Protein AF-A0A3C0UJG6-F1 (afdb_monomer_lite)

Structure (mmCIF, N/CA/C/O backbone):
data_AF-A0A3C0UJG6-F1
#
_entry.id   AF-A0A3C0UJG6-F1
#
loop_
_atom_site.group_PDB
_atom_site.id
_atom_site.type_symbol
_atom_site.label_atom_id
_atom_site.label_alt_id
_atom_site.label_comp_id
_atom_site.label_asym_id
_atom_site.label_entity_id
_atom_site.label_seq_id
_atom_site.pdbx_PDB_ins_code
_atom_site.Cartn_x
_atom_site.Cartn_y
_atom_site.Cartn_z
_atom_site.occupancy
_atom_site.B_iso_or_equiv
_atom_site.auth_seq_id
_atom_site.auth_comp_id
_atom_site.auth_asym_id
_atom_site.auth_atom_id
_atom_site.pdbx_PDB_model_num
ATOM 1 N N . MET A 1 1 ? -39.409 35.087 18.757 1.00 49.28 1 MET A N 1
ATOM 2 C CA . MET A 1 1 ? -39.343 33.709 18.222 1.00 49.28 1 MET A CA 1
ATOM 3 C C . MET A 1 1 ? -40.726 33.175 17.870 1.00 49.28 1 MET A C 1
ATOM 5 O O . MET A 1 1 ? -40.872 32.680 16.765 1.00 49.28 1 MET A O 1
ATOM 9 N N . GLU A 1 2 ? -41.748 33.385 18.704 1.00 55.75 2 GLU A N 1
ATOM 10 C CA . GLU A 1 2 ? -43.103 32.815 18.530 1.00 55.75 2 GLU A CA 1
ATOM 11 C C . GLU A 1 2 ? -43.834 33.178 17.216 1.00 55.75 2 GLU A C 1
ATOM 13 O O . GLU A 1 2 ? -44.516 32.344 16.625 1.00 55.75 2 GLU A O 1
ATOM 18 N N . ALA A 1 3 ? -43.667 34.401 16.694 1.00 57.97 3 ALA A N 1
ATOM 19 C CA . ALA A 1 3 ? -44.390 34.849 15.493 1.00 57.97 3 ALA A CA 1
ATOM 20 C C . ALA A 1 3 ? -43.984 34.117 14.194 1.00 57.97 3 ALA A C 1
ATOM 22 O O . ALA A 1 3 ? -44.784 34.002 13.264 1.00 57.97 3 ALA A O 1
ATOM 23 N N . ASN A 1 4 ? -42.744 33.625 14.116 1.00 66.38 4 ASN A N 1
ATOM 24 C CA . ASN A 1 4 ? -42.253 32.899 12.939 1.00 66.38 4 ASN A CA 1
ATOM 25 C C . ASN A 1 4 ? -42.693 31.430 12.955 1.00 66.38 4 ASN A C 1
ATOM 27 O O . ASN A 1 4 ? -42.931 30.846 11.901 1.00 66.38 4 ASN A O 1
ATOM 31 N N . GLU A 1 5 ? -42.854 30.864 14.148 1.00 66.50 5 GLU A N 1
ATOM 32 C CA . GLU A 1 5 ? -43.303 29.491 14.369 1.00 66.50 5 GLU A CA 1
ATOM 33 C C . GLU A 1 5 ? -44.778 29.321 13.986 1.00 66.50 5 GLU A C 1
ATOM 35 O O . GLU A 1 5 ? -45.133 28.393 13.261 1.00 66.50 5 GLU A O 1
ATOM 40 N N . SER A 1 6 ? -45.620 30.293 14.357 1.00 70.94 6 SER A N 1
ATOM 41 C CA . SER A 1 6 ? -47.032 30.344 13.953 1.00 70.94 6 SER A CA 1
ATOM 42 C C . SER A 1 6 ? -47.201 30.423 12.429 1.00 70.94 6 SER A C 1
ATOM 44 O O . SER A 1 6 ? -47.967 29.648 11.856 1.00 70.94 6 SER A O 1
ATOM 46 N N . LYS A 1 7 ? -46.434 31.281 11.740 1.00 77.56 7 LYS A N 1
ATOM 47 C CA . LYS A 1 7 ? -46.475 31.365 10.267 1.00 77.56 7 LYS A CA 1
ATOM 48 C C . LYS A 1 7 ? -46.044 30.067 9.589 1.00 77.56 7 LYS A C 1
ATOM 50 O O . LYS A 1 7 ? -46.623 29.687 8.573 1.00 77.56 7 LYS A O 1
ATOM 55 N N . LEU A 1 8 ? -45.025 29.399 10.126 1.00 72.62 8 LEU A N 1
ATOM 56 C CA . LEU A 1 8 ? -44.553 28.121 9.601 1.00 72.62 8 LEU A CA 1
ATOM 57 C C . LEU A 1 8 ? -45.637 27.041 9.739 1.00 72.62 8 LEU A C 1
ATOM 59 O O . LEU A 1 8 ? -45.911 26.321 8.779 1.00 72.62 8 LEU A O 1
ATOM 63 N N . GLN A 1 9 ? -46.300 26.975 10.896 1.00 72.94 9 GLN A N 1
ATOM 64 C CA . GLN A 1 9 ? -47.406 26.047 11.135 1.00 72.94 9 GLN A CA 1
ATOM 65 C C . GLN A 1 9 ? -48.576 26.276 10.170 1.00 72.94 9 GLN A C 1
ATOM 67 O O . GLN A 1 9 ? -49.102 25.308 9.616 1.00 72.94 9 GLN A O 1
ATOM 72 N N . ASP A 1 10 ? -48.942 27.532 9.906 1.00 78.88 10 ASP A N 1
ATOM 73 C CA . ASP A 1 10 ? -50.033 27.869 8.984 1.00 78.88 10 ASP A CA 1
ATOM 74 C C . ASP A 1 10 ? -49.723 27.465 7.534 1.00 78.88 10 ASP A C 1
ATOM 76 O O . ASP A 1 10 ? -50.568 26.871 6.857 1.00 78.88 10 ASP A O 1
ATOM 80 N N . ILE A 1 11 ? -48.493 27.714 7.067 1.00 79.56 11 ILE A N 1
ATOM 81 C CA . ILE A 1 11 ? -48.040 27.321 5.721 1.00 79.56 11 ILE A CA 1
ATOM 82 C C . ILE A 1 11 ? -48.059 25.795 5.562 1.00 79.56 11 ILE A C 1
ATOM 84 O O . ILE A 1 11 ? -48.500 25.275 4.533 1.00 79.56 11 ILE A O 1
ATOM 88 N N . LEU A 1 12 ? -47.597 25.061 6.576 1.00 74.88 12 LEU A N 1
ATOM 89 C CA . LEU A 1 12 ? -47.561 23.597 6.552 1.00 74.88 12 LEU A CA 1
ATOM 90 C C . LEU A 1 12 ? -48.973 23.000 6.576 1.00 74.88 12 LEU A C 1
ATOM 92 O O . LEU A 1 12 ? -49.268 22.075 5.814 1.00 74.88 12 LEU A O 1
ATOM 96 N N . LYS A 1 13 ? -49.880 23.601 7.351 1.00 80.50 13 LYS A N 1
ATOM 97 C CA . LYS A 1 13 ? -51.288 23.200 7.423 1.00 80.50 13 LYS A CA 1
ATOM 98 C C . LYS A 1 13 ? -52.028 23.435 6.103 1.00 80.50 13 LYS A C 1
ATOM 100 O O . LYS A 1 13 ? -52.772 22.556 5.673 1.00 80.50 13 LYS A O 1
ATOM 105 N N . GLN A 1 14 ? -51.776 24.553 5.413 1.00 82.50 14 GLN A N 1
ATOM 106 C CA . GLN A 1 14 ? -52.319 24.808 4.067 1.00 82.50 14 GLN A CA 1
ATOM 107 C C . GLN A 1 14 ? -51.858 23.777 3.029 1.00 82.50 14 GLN A C 1
ATOM 109 O O . GLN A 1 14 ? -52.590 23.482 2.087 1.00 82.50 14 GLN A O 1
ATOM 114 N N . ARG A 1 15 ? -50.669 23.192 3.209 1.00 77.56 15 ARG A N 1
ATOM 115 C CA . ARG A 1 15 ? -50.141 22.119 2.351 1.00 77.56 15 ARG A CA 1
ATOM 116 C C . ARG A 1 15 ? -50.616 20.718 2.757 1.00 77.56 15 ARG A C 1
ATOM 118 O O . ARG A 1 15 ? -50.134 19.737 2.201 1.00 77.56 15 ARG A O 1
ATOM 125 N N . GLY A 1 16 ? -51.542 20.613 3.714 1.00 71.81 16 GLY A N 1
ATOM 126 C CA . GLY A 1 16 ? -52.059 19.336 4.215 1.00 71.81 16 GLY A CA 1
ATOM 127 C C . GLY A 1 16 ? -51.072 18.567 5.099 1.00 71.81 16 GLY A C 1
ATOM 128 O O . GLY A 1 16 ? -51.278 17.382 5.355 1.00 71.81 16 GLY A O 1
ATOM 129 N N . ILE A 1 17 ? -50.002 19.215 5.571 1.00 69.50 17 ILE A N 1
ATOM 130 C CA . ILE A 1 17 ? -48.962 18.595 6.395 1.00 69.50 17 ILE A CA 1
ATOM 131 C C . ILE A 1 17 ? -49.275 18.890 7.864 1.00 69.50 17 ILE A C 1
ATOM 133 O O . ILE A 1 17 ? -49.135 20.017 8.340 1.00 69.50 17 ILE A O 1
ATOM 137 N N . ALA A 1 18 ? -49.722 17.870 8.598 1.00 66.00 18 ALA A N 1
ATOM 138 C CA . ALA A 1 18 ? -49.996 17.986 10.025 1.00 66.00 18 ALA A CA 1
ATOM 139 C C . ALA A 1 18 ? -48.682 18.005 10.830 1.00 66.00 18 ALA A C 1
ATOM 141 O O . ALA A 1 18 ? -47.976 17.001 10.901 1.00 66.00 18 ALA A O 1
ATOM 142 N N . MET A 1 19 ? -48.394 19.131 11.493 1.00 60.25 19 MET A N 1
ATOM 143 C CA . MET A 1 19 ? -47.226 19.311 12.376 1.00 60.25 19 MET A CA 1
ATOM 144 C C . MET A 1 19 ? -47.191 18.350 13.578 1.00 60.25 19 MET A C 1
ATOM 146 O O . MET A 1 19 ? -46.137 18.157 14.171 1.00 60.25 19 MET A O 1
ATOM 150 N N . GLY A 1 20 ? -48.310 17.690 13.910 1.00 55.91 20 GLY A N 1
ATOM 151 C CA . GLY A 1 20 ? -48.441 16.768 15.052 1.00 55.91 20 GLY A CA 1
ATOM 152 C C . GLY A 1 20 ? -47.596 15.487 14.984 1.00 55.91 20 GLY A C 1
ATOM 153 O O . GLY A 1 20 ? -47.762 14.605 15.820 1.00 55.91 20 GLY A O 1
ATOM 154 N N . LYS A 1 21 ? -46.712 15.361 13.988 1.00 48.88 21 LYS A N 1
ATOM 155 C CA . LYS A 1 21 ? -45.700 14.301 13.894 1.00 48.88 21 LYS A CA 1
ATOM 156 C C . LYS A 1 21 ? -44.274 14.820 13.698 1.00 48.88 21 LYS A C 1
ATOM 158 O O . LYS A 1 21 ? -43.385 14.006 13.479 1.00 48.88 21 LYS A O 1
ATOM 163 N N . VAL A 1 22 ? -44.033 16.130 13.766 1.00 51.03 22 VAL A N 1
ATOM 164 C CA . VAL A 1 22 ? -42.672 16.666 13.597 1.00 51.03 22 VAL A CA 1
ATOM 165 C C . VAL A 1 22 ? -41.819 16.378 14.838 1.00 51.03 22 VAL A C 1
ATOM 167 O O . VAL A 1 22 ? -40.694 15.927 14.676 1.00 51.03 22 VAL A O 1
ATOM 170 N N . ASP A 1 23 ? -42.402 16.425 16.043 1.00 50.06 23 ASP A N 1
ATOM 171 C CA . ASP A 1 23 ? -41.742 15.962 17.283 1.00 50.06 23 ASP A CA 1
ATOM 172 C C . ASP A 1 23 ? -41.545 14.433 17.344 1.00 50.06 23 ASP A C 1
ATOM 174 O O . ASP A 1 23 ? -40.754 13.936 18.138 1.00 50.06 23 ASP A O 1
ATOM 178 N N . MET A 1 24 ? -42.252 13.662 16.502 1.00 46.84 24 MET A N 1
ATOM 179 C CA . MET A 1 24 ? -42.129 12.195 16.420 1.00 46.84 24 MET A CA 1
ATOM 180 C C . MET A 1 24 ? -41.239 11.704 15.273 1.00 46.84 24 MET A C 1
ATOM 182 O O . MET A 1 24 ? -40.990 10.506 15.172 1.00 46.84 24 MET A O 1
ATOM 186 N N . LEU A 1 25 ? -40.680 12.614 14.471 1.00 51.25 25 LEU A N 1
ATOM 187 C CA . LEU A 1 25 ? -39.413 12.364 13.774 1.00 51.25 25 LEU A CA 1
ATOM 188 C C . LEU A 1 25 ? -38.228 12.590 14.726 1.00 51.25 25 LEU A C 1
ATOM 190 O O . LEU A 1 25 ? -37.143 12.942 14.270 1.00 51.25 25 LEU A O 1
ATOM 194 N N . ALA A 1 26 ? -38.480 12.411 16.033 1.00 56.44 26 ALA A N 1
ATOM 195 C CA . ALA A 1 26 ? -37.521 12.383 17.114 1.00 56.44 26 ALA A CA 1
ATOM 196 C C . ALA A 1 26 ? -36.208 11.804 16.603 1.00 56.44 26 ALA A C 1
ATOM 198 O O . ALA A 1 26 ? -36.170 10.672 16.111 1.00 56.44 26 ALA A O 1
ATOM 199 N N . GLU A 1 27 ? -35.170 12.630 16.689 1.00 65.81 27 GLU A N 1
ATOM 200 C CA . GLU A 1 27 ? -33.783 12.222 16.581 1.00 65.81 27 GLU A CA 1
ATOM 201 C C . GLU A 1 27 ? -33.628 10.946 17.409 1.00 65.81 27 GLU A C 1
ATOM 203 O O . GLU A 1 27 ? -33.648 10.970 18.636 1.00 65.81 27 GLU A O 1
ATOM 208 N N . SER A 1 28 ? -33.607 9.793 16.741 1.00 69.25 28 SER A N 1
ATOM 209 C CA . SER A 1 28 ? -33.372 8.536 17.429 1.00 69.25 28 SER A CA 1
ATOM 210 C C . SER A 1 28 ? -31.950 8.595 17.960 1.00 69.25 28 SER A C 1
ATOM 212 O O . SER A 1 28 ? -31.035 8.834 17.165 1.00 69.25 28 SER A O 1
ATOM 214 N N . ASP A 1 29 ? -31.764 8.359 19.259 1.00 83.75 29 ASP A N 1
ATOM 215 C CA . ASP A 1 29 ? -30.432 8.306 19.856 1.00 83.75 29 ASP A CA 1
ATOM 216 C C . ASP A 1 29 ? -29.539 7.373 19.033 1.00 83.75 29 ASP A C 1
ATOM 218 O O . ASP A 1 29 ? -29.873 6.204 18.808 1.00 83.75 29 ASP A O 1
ATOM 222 N N . ILE A 1 30 ? -28.410 7.897 18.549 1.00 88.69 30 ILE A N 1
ATOM 223 C CA . ILE A 1 30 ? -27.447 7.107 17.782 1.00 88.69 30 ILE A CA 1
ATOM 224 C C . ILE A 1 30 ? -26.843 6.078 18.744 1.00 88.69 30 ILE A C 1
ATOM 226 O O . ILE A 1 30 ? -26.174 6.472 19.702 1.00 88.69 30 ILE A O 1
ATOM 230 N N . PRO A 1 31 ? -27.042 4.765 18.520 1.00 92.88 31 PRO A N 1
ATOM 231 C CA . PRO A 1 31 ? -26.531 3.766 19.440 1.00 92.88 31 PRO A CA 1
ATOM 232 C C . PRO A 1 31 ? -25.005 3.761 19.468 1.00 92.88 31 PRO A C 1
ATOM 234 O O . PRO A 1 31 ? -24.338 3.935 18.447 1.00 92.88 31 PRO A O 1
ATOM 237 N N . GLU A 1 32 ? -24.454 3.457 20.638 1.00 95.56 32 GLU A N 1
ATOM 238 C CA . GLU A 1 32 ? -23.020 3.257 20.804 1.00 95.56 32 GLU A CA 1
ATOM 239 C C . GLU A 1 32 ? -22.479 2.137 19.903 1.00 95.56 32 GLU A C 1
ATOM 241 O O . GLU A 1 32 ? -23.109 1.093 19.684 1.00 95.56 32 GLU A O 1
ATOM 246 N N . ALA A 1 33 ? -21.248 2.330 19.427 1.00 97.56 33 ALA A N 1
ATOM 2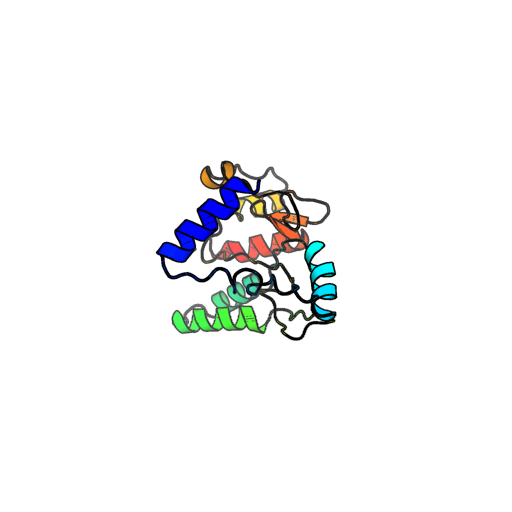47 C CA . ALA A 1 33 ? -20.544 1.310 18.665 1.00 97.56 33 ALA A CA 1
ATOM 248 C C . ALA A 1 33 ? -20.313 0.043 19.511 1.00 97.56 33 ALA A C 1
ATOM 250 O O . ALA A 1 33 ? -20.155 0.095 20.734 1.00 97.56 33 ALA A O 1
ATOM 251 N N . LYS A 1 34 ? -20.246 -1.123 18.857 1.00 98.19 34 LYS A N 1
ATOM 252 C CA . LYS A 1 34 ? -19.894 -2.384 19.532 1.00 98.19 34 LYS A CA 1
ATOM 253 C C . LYS A 1 34 ? -18.479 -2.29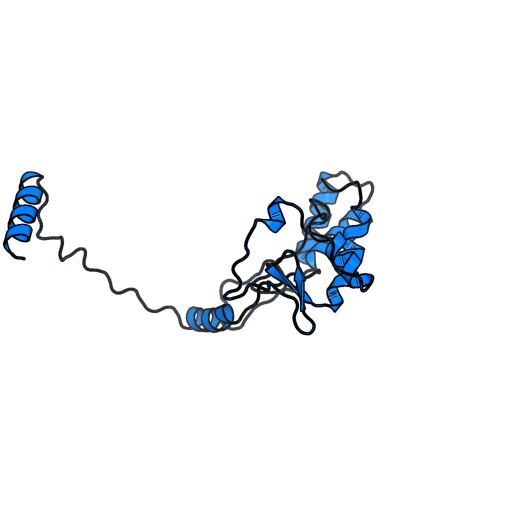9 20.106 1.00 98.19 34 LYS A C 1
ATOM 255 O O . LYS A 1 34 ? -17.616 -1.664 19.506 1.00 98.19 34 LYS A O 1
ATOM 260 N N . GLU A 1 35 ? -18.218 -3.021 21.195 1.00 98.31 35 GLU A N 1
ATOM 261 C CA . GLU A 1 35 ? -16.891 -3.046 21.832 1.00 98.31 35 GLU A CA 1
ATOM 262 C C . GLU A 1 35 ? -15.778 -3.392 20.833 1.00 98.31 35 GLU A C 1
ATOM 264 O O . GLU A 1 35 ? -14.776 -2.690 20.751 1.00 98.31 35 GLU A O 1
ATOM 269 N N . SER A 1 36 ? -15.994 -4.400 19.980 1.00 98.12 36 SER A N 1
ATOM 270 C CA . SER A 1 36 ? -15.040 -4.755 18.922 1.00 98.12 36 SER A CA 1
ATOM 271 C C . SER A 1 36 ? -14.746 -3.591 17.972 1.00 98.12 36 SER A C 1
ATOM 273 O O . SER A 1 36 ? -13.599 -3.368 17.603 1.00 98.12 36 SER A O 1
ATOM 275 N N . SER A 1 37 ? -15.770 -2.818 17.600 1.00 98.44 37 SER A N 1
ATOM 276 C CA . SER A 1 37 ? -15.615 -1.656 16.722 1.00 98.44 37 SER A CA 1
ATOM 277 C C . SER A 1 37 ? -14.838 -0.537 17.410 1.00 98.44 37 SER A C 1
ATOM 279 O O . SER A 1 37 ? -13.971 0.059 16.782 1.00 98.44 37 SER A O 1
ATOM 281 N N . LYS A 1 38 ? -15.085 -0.286 18.701 1.00 98.44 38 LYS A N 1
ATOM 282 C CA . LYS A 1 38 ? -14.334 0.713 19.477 1.00 98.44 38 LYS A CA 1
ATOM 283 C C . LYS A 1 38 ? -12.843 0.370 19.529 1.00 98.44 38 LYS A C 1
ATOM 285 O O . LYS A 1 38 ? -12.025 1.206 19.160 1.00 98.44 38 LYS A O 1
ATOM 290 N N . ARG A 1 39 ? -12.498 -0.884 19.849 1.00 98.31 39 ARG A N 1
ATOM 291 C CA . ARG A 1 39 ? -11.100 -1.365 19.897 1.00 98.31 39 ARG A CA 1
ATOM 292 C C . ARG A 1 39 ? -10.375 -1.271 18.556 1.00 98.31 39 ARG A C 1
ATOM 294 O O . ARG A 1 39 ? -9.216 -0.856 18.494 1.00 98.31 39 ARG A O 1
ATOM 301 N N . LEU A 1 40 ? -11.055 -1.631 17.469 1.00 98.50 40 LEU A N 1
ATOM 302 C CA . LEU A 1 40 ? -10.486 -1.513 16.126 1.00 98.50 40 LEU A CA 1
ATOM 303 C C . LEU A 1 40 ? -10.301 -0.044 15.726 1.00 98.50 40 LEU A C 1
ATOM 305 O O . LEU A 1 40 ? -9.279 0.292 15.133 1.00 98.50 40 LEU A O 1
ATOM 309 N N . MET A 1 41 ? -11.227 0.845 16.101 1.00 98.31 41 MET A N 1
ATOM 310 C CA . MET A 1 41 ? -11.114 2.277 15.810 1.00 98.31 41 MET A CA 1
ATOM 311 C C . MET A 1 41 ? -10.013 2.969 16.622 1.00 98.31 41 MET A C 1
ATOM 313 O O . MET A 1 41 ? -9.290 3.794 16.066 1.00 98.31 41 MET A O 1
ATOM 317 N N . GLU A 1 42 ? -9.826 2.598 17.893 1.00 97.75 42 GLU A N 1
ATOM 318 C CA . GLU A 1 42 ? -8.680 3.036 18.707 1.00 97.75 42 GLU A CA 1
ATOM 319 C C . GLU A 1 42 ? -7.362 2.735 17.989 1.00 97.75 42 GLU A C 1
ATOM 321 O O . GLU A 1 42 ? -6.509 3.610 17.849 1.00 97.75 42 GLU A O 1
ATOM 326 N N . THR A 1 43 ? -7.235 1.519 17.450 1.00 96.62 43 THR A N 1
ATOM 327 C CA . THR A 1 43 ? -6.071 1.145 16.646 1.00 96.62 43 THR A CA 1
ATOM 328 C C . THR A 1 43 ? -6.025 1.964 15.358 1.00 96.62 43 THR A C 1
ATOM 330 O O . THR A 1 43 ? -5.011 2.605 15.094 1.00 96.62 43 THR A O 1
ATOM 333 N N . TYR A 1 44 ? -7.117 2.014 14.587 1.00 98.31 44 TYR A N 1
ATOM 334 C CA . TYR A 1 44 ? -7.209 2.680 13.282 1.00 98.31 44 TYR A CA 1
ATOM 335 C C . TYR A 1 44 ? -6.678 4.116 13.282 1.00 98.31 44 TYR A C 1
ATOM 337 O O . TYR A 1 44 ? -5.935 4.492 12.371 1.00 98.31 44 TYR A O 1
ATOM 345 N N . TYR A 1 45 ? -7.010 4.911 14.301 1.00 98.19 45 TYR A N 1
ATOM 346 C CA . TYR A 1 45 ? -6.576 6.309 14.376 1.00 98.19 45 TYR A CA 1
ATOM 347 C C . TYR A 1 45 ? -5.066 6.480 14.585 1.00 98.19 45 TYR A C 1
ATOM 349 O O . TYR A 1 45 ? -4.527 7.540 14.268 1.00 98.19 45 TYR A O 1
ATOM 357 N N . THR A 1 46 ? -4.368 5.441 15.046 1.00 98.00 46 THR A N 1
ATOM 358 C CA . THR A 1 46 ? -2.902 5.439 15.187 1.00 98.00 46 THR A CA 1
ATOM 359 C C . THR A 1 46 ? -2.176 4.972 13.921 1.00 98.00 46 THR A C 1
ATOM 361 O O . THR A 1 46 ? -0.970 5.186 13.779 1.00 98.00 46 THR A O 1
ATOM 364 N N . LEU A 1 47 ? -2.892 4.349 12.979 1.00 98.19 47 LEU A N 1
ATOM 365 C CA . LEU A 1 47 ? -2.287 3.682 11.829 1.00 98.19 47 LEU A CA 1
ATOM 366 C C . LEU A 1 47 ? -1.830 4.666 10.756 1.00 98.19 47 LEU A C 1
ATOM 368 O O . LEU A 1 47 ? -2.520 5.628 10.403 1.00 98.19 47 LEU A O 1
ATOM 372 N N . LYS A 1 48 ? -0.681 4.343 10.164 1.00 98.56 48 LYS A N 1
ATOM 373 C CA . LYS A 1 48 ? -0.146 5.024 8.988 1.00 98.56 48 LYS A CA 1
ATOM 374 C C . LYS A 1 48 ? -0.604 4.340 7.707 1.00 98.56 48 LYS A C 1
ATOM 376 O O . LYS A 1 48 ? -0.840 3.137 7.682 1.00 98.56 48 LYS A O 1
ATOM 381 N N . VAL A 1 49 ? -0.758 5.133 6.652 1.00 98.50 49 VAL A N 1
ATOM 382 C CA . VAL A 1 49 ? -0.943 4.641 5.288 1.00 98.50 49 VAL A CA 1
ATOM 383 C C . VAL A 1 49 ? 0.387 4.038 4.848 1.00 98.50 49 VAL A C 1
ATOM 385 O O . VAL A 1 49 ? 1.403 4.733 4.845 1.00 98.50 49 VAL A O 1
ATOM 388 N N . THR A 1 50 ? 0.385 2.754 4.504 1.00 98.62 50 THR A N 1
ATOM 389 C CA . THR A 1 50 ? 1.614 1.978 4.298 1.00 98.62 50 THR A CA 1
ATOM 390 C C . THR A 1 50 ? 1.623 1.354 2.916 1.00 98.62 50 THR A C 1
ATOM 392 O O . THR A 1 50 ? 0.617 0.779 2.503 1.00 98.62 50 THR A O 1
ATOM 395 N N . ALA A 1 51 ? 2.745 1.468 2.210 1.00 98.44 51 ALA A N 1
ATOM 396 C CA . ALA A 1 51 ? 3.006 0.689 1.010 1.00 98.44 51 ALA A CA 1
ATOM 397 C C . ALA A 1 51 ? 4.025 -0.411 1.310 1.00 98.44 51 ALA A C 1
ATOM 399 O O . ALA A 1 51 ? 5.051 -0.138 1.931 1.00 98.44 51 ALA A O 1
ATOM 400 N N . ASP A 1 52 ? 3.746 -1.629 0.854 1.00 98.50 52 ASP A N 1
ATOM 401 C CA . ASP A 1 52 ? 4.661 -2.768 0.943 1.00 98.50 52 ASP A CA 1
ATOM 402 C C . ASP A 1 52 ? 4.772 -3.503 -0.404 1.00 98.50 52 ASP A C 1
ATOM 404 O O . ASP A 1 52 ? 4.117 -3.145 -1.389 1.00 98.50 52 ASP A O 1
ATOM 408 N N . MET A 1 53 ? 5.652 -4.505 -0.456 1.00 98.62 53 MET A N 1
ATOM 409 C CA . MET A 1 53 ? 6.084 -5.130 -1.706 1.00 98.62 53 MET A CA 1
ATOM 410 C C . MET A 1 53 ? 5.662 -6.592 -1.888 1.00 98.62 53 MET A C 1
ATOM 412 O O . MET A 1 53 ? 5.986 -7.149 -2.934 1.00 98.62 53 MET A O 1
ATOM 416 N N . GLU A 1 54 ? 4.913 -7.223 -0.971 1.00 98.69 54 GLU A N 1
ATOM 417 C CA . GLU A 1 54 ? 4.553 -8.649 -1.123 1.00 98.69 54 GLU A CA 1
ATOM 418 C C . GLU A 1 54 ? 3.723 -8.916 -2.385 1.00 98.69 54 GLU A C 1
ATOM 420 O O . GLU A 1 54 ? 4.100 -9.743 -3.218 1.00 98.69 54 GLU A O 1
ATOM 425 N N . ALA A 1 55 ? 2.626 -8.179 -2.567 1.00 98.50 55 ALA A N 1
ATOM 426 C CA . ALA A 1 55 ? 1.764 -8.314 -3.741 1.00 98.50 55 ALA A CA 1
ATOM 427 C C . ALA A 1 55 ? 2.502 -8.012 -5.067 1.00 98.50 55 ALA A C 1
ATOM 429 O O . ALA A 1 55 ? 2.495 -8.871 -5.956 1.00 98.50 55 ALA A O 1
ATOM 430 N N . PRO A 1 56 ? 3.177 -6.853 -5.231 1.00 98.38 56 PRO A N 1
ATOM 431 C CA . PRO A 1 56 ? 3.913 -6.547 -6.456 1.00 98.38 56 PRO A CA 1
ATOM 432 C C . PRO A 1 56 ? 5.030 -7.541 -6.752 1.00 98.38 56 PRO A C 1
ATOM 434 O O . PRO A 1 56 ? 5.221 -7.904 -7.912 1.00 98.38 56 PRO A O 1
ATOM 437 N N . TYR A 1 57 ? 5.746 -8.004 -5.722 1.00 98.75 57 TYR A N 1
ATOM 438 C CA . TYR A 1 57 ? 6.785 -9.017 -5.873 1.00 98.75 57 TYR A CA 1
ATOM 439 C C . TYR A 1 57 ? 6.206 -10.308 -6.461 1.00 98.75 57 TYR A C 1
ATOM 441 O O . TYR A 1 57 ? 6.701 -10.791 -7.483 1.00 98.75 57 TYR A O 1
ATOM 449 N N . TRP A 1 58 ? 5.140 -10.844 -5.859 1.00 98.81 58 TRP A N 1
ATOM 450 C CA . TRP A 1 58 ? 4.545 -12.109 -6.294 1.00 98.81 58 TRP A CA 1
ATOM 451 C C . TRP A 1 58 ? 3.861 -12.010 -7.650 1.00 98.81 58 TRP A C 1
ATOM 453 O O . TRP A 1 58 ? 3.989 -12.934 -8.459 1.00 98.81 58 TRP A O 1
ATOM 463 N N . TYR A 1 59 ? 3.208 -10.881 -7.933 1.00 98.81 59 TYR A N 1
ATOM 464 C CA . TYR A 1 59 ? 2.699 -10.592 -9.268 1.00 98.81 59 TYR A CA 1
ATOM 465 C C . TYR A 1 59 ? 3.828 -10.637 -10.294 1.00 98.81 59 TYR A C 1
ATOM 467 O O . TYR A 1 59 ? 3.752 -11.377 -11.273 1.00 98.81 59 TYR A O 1
ATOM 475 N N . ASN A 1 60 ? 4.879 -9.844 -10.065 1.00 98.62 60 ASN A N 1
ATOM 476 C CA . ASN A 1 60 ? 5.961 -9.653 -11.019 1.00 98.62 60 ASN A CA 1
ATOM 477 C C . ASN A 1 60 ? 6.707 -10.961 -11.270 1.00 98.62 60 ASN A C 1
ATOM 479 O O . ASN A 1 60 ? 6.901 -11.353 -12.416 1.00 98.62 60 ASN A O 1
ATOM 483 N N . ARG A 1 61 ? 7.064 -11.672 -10.198 1.00 98.75 61 ARG A N 1
ATOM 484 C CA . ARG A 1 61 ? 7.719 -12.976 -10.282 1.00 98.75 61 ARG A CA 1
ATOM 485 C C . ARG A 1 61 ? 6.901 -13.953 -11.126 1.00 98.75 61 ARG A C 1
ATOM 487 O O . ARG A 1 61 ? 7.415 -14.480 -12.104 1.00 98.75 61 ARG A O 1
ATOM 494 N N . THR A 1 62 ? 5.624 -14.129 -10.795 1.00 98.81 62 THR A N 1
ATOM 495 C CA . THR A 1 62 ? 4.756 -15.096 -11.481 1.00 98.81 62 THR A CA 1
ATOM 496 C C . THR A 1 62 ? 4.484 -14.689 -12.927 1.00 98.81 62 THR A C 1
ATOM 498 O O . THR A 1 62 ? 4.412 -15.546 -13.807 1.00 98.81 62 THR A O 1
ATOM 501 N N . TRP A 1 63 ? 4.357 -13.385 -13.195 1.00 98.75 63 TRP A N 1
ATOM 502 C CA . TRP A 1 63 ? 4.228 -12.863 -14.551 1.00 98.75 63 TRP A CA 1
ATOM 503 C C . TRP A 1 63 ? 5.428 -13.273 -15.402 1.00 98.75 63 TRP A C 1
ATOM 505 O O . TRP A 1 63 ? 5.244 -13.873 -16.460 1.00 98.75 63 TRP A O 1
ATOM 515 N N . TRP A 1 64 ? 6.651 -13.006 -14.944 1.00 98.62 64 TRP A N 1
ATOM 516 C CA . TRP A 1 64 ? 7.865 -13.334 -15.698 1.00 98.62 64 TRP A CA 1
ATOM 517 C C . TRP A 1 64 ? 8.153 -14.838 -15.762 1.00 98.62 64 TRP A C 1
ATOM 519 O O . TRP A 1 64 ? 8.564 -15.316 -16.810 1.00 98.62 64 TRP A O 1
ATOM 529 N N . GLU A 1 65 ? 7.838 -15.611 -14.719 1.00 98.75 65 GLU A N 1
ATOM 530 C CA . GLU A 1 65 ? 7.941 -17.084 -14.741 1.00 98.75 65 GLU A CA 1
ATOM 531 C C . GLU A 1 65 ? 6.984 -17.746 -15.753 1.00 98.75 65 GLU A C 1
ATOM 533 O O . GLU A 1 65 ? 7.218 -18.878 -16.165 1.00 98.75 65 GLU A O 1
ATOM 538 N N . ASN A 1 66 ? 5.916 -17.055 -16.168 1.00 98.62 66 ASN A N 1
ATOM 539 C CA . ASN A 1 66 ? 4.955 -17.528 -17.171 1.00 98.62 66 ASN A CA 1
ATOM 540 C C . ASN A 1 66 ? 5.099 -16.774 -18.506 1.00 98.62 66 ASN A C 1
ATOM 542 O O . ASN A 1 66 ? 4.117 -16.557 -19.217 1.00 98.62 66 ASN A O 1
ATOM 546 N N . GLU A 1 67 ? 6.304 -16.317 -18.846 1.00 97.62 67 GLU A N 1
ATOM 547 C CA . GLU A 1 67 ? 6.574 -15.775 -20.177 1.00 97.62 67 GLU A CA 1
ATOM 548 C C . GLU A 1 67 ? 6.297 -16.812 -21.277 1.00 97.62 67 GLU A C 1
ATOM 550 O O . GLU A 1 67 ? 6.669 -17.975 -21.161 1.00 97.62 67 GLU A O 1
ATOM 555 N N . GLY A 1 68 ? 5.594 -16.387 -22.332 1.00 97.38 68 GLY A N 1
ATOM 556 C CA . GLY A 1 68 ? 5.138 -17.263 -23.419 1.00 97.38 68 GLY A CA 1
ATOM 557 C C . GLY A 1 68 ? 3.762 -17.910 -23.207 1.00 97.38 68 GLY A C 1
ATOM 558 O O . GLY A 1 68 ? 3.231 -18.506 -24.139 1.00 97.38 68 GLY A O 1
ATOM 559 N N . GLU A 1 69 ? 3.156 -17.767 -22.026 1.00 98.44 69 GLU A N 1
ATOM 560 C CA . GLU A 1 69 ? 1.770 -18.182 -21.777 1.00 98.44 69 GLU A CA 1
ATOM 561 C C . GLU A 1 69 ? 0.763 -17.254 -22.481 1.00 98.44 69 GLU A C 1
ATOM 563 O O . GLU A 1 69 ? 1.032 -16.066 -22.695 1.00 98.44 69 GLU A O 1
ATOM 568 N N . VAL A 1 70 ? -0.432 -17.776 -22.776 1.00 98.25 70 VAL A N 1
ATOM 569 C CA . VAL A 1 70 ? -1.563 -16.975 -23.268 1.00 98.25 70 VAL A CA 1
ATOM 570 C C . VAL A 1 70 ? -1.882 -15.866 -22.262 1.00 98.25 70 VAL A C 1
ATOM 572 O O . VAL A 1 70 ? -2.029 -16.122 -21.064 1.00 98.25 70 VAL A O 1
ATOM 575 N N . THR A 1 71 ? -1.978 -14.622 -22.735 1.00 97.88 71 THR A N 1
ATOM 576 C CA . THR A 1 71 ? -2.008 -13.417 -21.890 1.00 97.88 71 THR A CA 1
ATOM 577 C C . THR A 1 71 ? -3.051 -13.477 -20.774 1.00 97.88 71 THR A C 1
ATOM 579 O O . THR A 1 71 ? -2.754 -13.110 -19.638 1.00 97.88 71 THR A O 1
ATOM 582 N N . GLU A 1 72 ? -4.253 -13.972 -21.054 1.00 98.56 72 GLU A N 1
ATOM 583 C CA . GLU A 1 72 ? -5.346 -14.118 -20.093 1.00 98.56 72 GLU A CA 1
ATOM 584 C C . GLU A 1 72 ? -4.968 -15.072 -18.953 1.00 98.56 72 GLU A C 1
ATOM 586 O O . GLU A 1 72 ? -5.158 -14.753 -17.776 1.00 98.56 72 GLU A O 1
ATOM 591 N N . VAL A 1 73 ? -4.366 -16.215 -19.291 1.00 98.69 73 VAL A N 1
ATOM 592 C CA . VAL A 1 73 ? -3.903 -17.213 -18.318 1.00 98.69 73 VAL A CA 1
ATOM 593 C C . VAL A 1 73 ? -2.705 -16.674 -17.538 1.00 98.69 73 VAL A C 1
ATOM 595 O O . VAL A 1 73 ? -2.673 -16.787 -16.311 1.00 98.69 73 VAL A O 1
ATOM 598 N N . ARG A 1 74 ? -1.759 -16.010 -18.213 1.00 98.62 74 ARG A N 1
ATOM 599 C CA . ARG A 1 74 ? -0.596 -15.361 -17.585 1.00 98.62 74 ARG A CA 1
ATOM 600 C C . ARG A 1 74 ? -1.029 -14.312 -16.559 1.00 98.62 74 ARG A C 1
ATOM 602 O O . ARG A 1 74 ? -0.567 -14.319 -15.417 1.00 98.62 74 ARG A O 1
ATOM 609 N N . ARG A 1 75 ? -1.972 -13.446 -16.941 1.00 98.56 75 ARG A N 1
ATOM 610 C CA . ARG A 1 75 ? -2.574 -12.407 -16.093 1.00 98.56 75 ARG A CA 1
ATOM 611 C C . ARG A 1 75 ? -3.292 -13.018 -14.890 1.00 98.56 75 ARG A C 1
ATOM 613 O O . ARG A 1 75 ? -3.110 -12.522 -13.775 1.00 98.56 75 ARG A O 1
ATOM 620 N N . ALA A 1 76 ? -4.081 -14.071 -15.107 1.00 98.75 76 ALA A N 1
ATOM 621 C CA . ALA A 1 76 ? -4.817 -14.762 -14.052 1.00 98.75 76 ALA A CA 1
ATOM 622 C C . ALA A 1 76 ? -3.871 -15.423 -13.040 1.00 98.75 76 ALA A C 1
ATOM 624 O O . ALA A 1 76 ? -4.016 -15.192 -11.839 1.00 98.75 76 ALA A O 1
ATOM 625 N N . LYS A 1 77 ? -2.856 -16.160 -13.512 1.00 98.81 77 LYS A N 1
ATOM 626 C CA . LYS A 1 77 ? -1.819 -16.771 -12.663 1.00 98.81 77 LYS A CA 1
ATOM 627 C C . LYS A 1 77 ? -1.088 -15.720 -11.823 1.00 98.81 77 LYS A C 1
ATOM 629 O O . LYS A 1 77 ? -0.956 -15.896 -10.614 1.00 98.81 77 LYS A O 1
ATOM 634 N N . ALA A 1 78 ? -0.687 -14.600 -12.431 1.00 98.75 78 ALA A N 1
ATOM 635 C CA . ALA A 1 78 ? -0.003 -13.521 -11.720 1.00 98.75 78 ALA A CA 1
ATOM 636 C C . ALA A 1 78 ? -0.872 -12.876 -10.622 1.00 98.75 78 ALA A C 1
ATOM 638 O O . ALA A 1 78 ? -0.376 -12.654 -9.518 1.00 98.75 78 ALA A O 1
ATOM 639 N N . MET A 1 79 ? -2.171 -12.628 -10.865 1.00 98.31 79 MET A N 1
ATOM 640 C CA . MET A 1 79 ? -3.068 -12.153 -9.791 1.00 98.31 79 MET A CA 1
ATOM 641 C C . MET A 1 79 ? -3.298 -13.191 -8.714 1.00 98.31 79 MET A C 1
ATOM 643 O O . MET A 1 79 ? -3.344 -12.837 -7.539 1.00 98.31 79 MET A O 1
ATOM 647 N N . ALA A 1 80 ? -3.484 -14.451 -9.103 1.00 98.75 80 ALA A N 1
ATOM 648 C CA . ALA A 1 80 ? -3.724 -15.515 -8.147 1.00 98.75 80 ALA A CA 1
ATOM 649 C C . ALA A 1 80 ? -2.550 -15.610 -7.164 1.00 98.75 80 ALA A C 1
ATOM 651 O O . ALA A 1 80 ? -2.774 -15.580 -5.958 1.00 98.75 80 ALA A O 1
ATOM 652 N N . ALA A 1 81 ? -1.310 -15.598 -7.663 1.00 98.62 81 ALA A N 1
ATOM 653 C CA . ALA A 1 81 ? -0.113 -15.588 -6.824 1.00 98.62 81 ALA A CA 1
ATOM 654 C C . ALA A 1 81 ? 0.023 -14.302 -5.993 1.00 98.62 81 ALA A C 1
ATOM 656 O O . ALA A 1 81 ? 0.326 -14.370 -4.804 1.00 98.62 81 ALA A O 1
ATOM 657 N N . CYS A 1 82 ? -0.264 -13.139 -6.592 1.00 96.50 82 CYS A N 1
ATOM 658 C CA . CYS A 1 82 ? -0.289 -11.850 -5.896 1.00 96.50 82 CYS A CA 1
ATOM 659 C C . CYS A 1 82 ? -1.181 -11.874 -4.648 1.00 96.50 82 CYS A C 1
ATOM 661 O O . CYS A 1 82 ? -0.849 -11.210 -3.675 1.00 96.50 82 CYS A O 1
ATOM 663 N N . LEU A 1 83 ? -2.302 -12.604 -4.670 1.00 97.94 83 LEU A N 1
ATOM 664 C CA . LEU A 1 83 ? -3.232 -12.704 -3.543 1.00 97.94 83 LEU A CA 1
ATOM 665 C C . LEU A 1 83 ? -2.901 -13.873 -2.609 1.00 97.94 83 LEU A C 1
ATOM 667 O O . LEU A 1 83 ? -2.876 -13.701 -1.395 1.00 97.94 83 LEU A O 1
ATOM 671 N N . ALA A 1 84 ? -2.648 -15.057 -3.168 1.00 98.44 84 ALA A N 1
ATOM 672 C CA . ALA A 1 84 ? -2.508 -16.297 -2.408 1.00 98.44 84 ALA A CA 1
ATOM 673 C C . ALA A 1 84 ? -1.187 -16.404 -1.633 1.00 98.44 84 ALA A C 1
ATOM 675 O O . ALA A 1 84 ? -1.101 -17.202 -0.704 1.00 98.44 84 ALA A O 1
ATOM 676 N N . HIS A 1 85 ? -0.159 -15.639 -2.013 1.00 98.69 85 HIS A N 1
ATOM 677 C CA . HIS A 1 85 ? 1.158 -15.676 -1.365 1.00 98.69 85 HIS A CA 1
ATOM 678 C C . HIS A 1 85 ? 1.421 -14.483 -0.431 1.00 98.69 85 HIS A C 1
ATOM 680 O O . HIS A 1 85 ? 2.516 -14.375 0.125 1.00 98.69 85 HIS A O 1
ATOM 686 N N . MET A 1 86 ? 0.454 -13.574 -0.266 1.00 98.50 86 MET A N 1
ATOM 687 C CA . MET A 1 86 ? 0.559 -12.498 0.723 1.00 98.50 86 MET A CA 1
ATOM 688 C C . MET A 1 86 ? 0.385 -13.031 2.142 1.00 98.50 86 MET A C 1
ATOM 690 O O . MET A 1 86 ? -0.379 -13.966 2.385 1.00 98.50 86 MET A O 1
ATOM 694 N N . THR A 1 87 ? 1.034 -12.367 3.092 1.00 98.75 87 THR A N 1
ATOM 695 C CA . THR A 1 87 ? 0.842 -12.610 4.519 1.00 98.75 87 THR A CA 1
ATOM 696 C C . THR A 1 87 ? -0.570 -12.175 4.935 1.00 98.75 87 THR A C 1
ATOM 698 O O . THR A 1 87 ? -0.896 -10.986 4.837 1.00 98.75 87 THR A O 1
ATOM 701 N N . PRO A 1 88 ? -1.430 -13.089 5.423 1.00 98.56 88 PRO A N 1
ATOM 702 C CA . PRO A 1 88 ? -2.752 -12.722 5.906 1.00 98.56 88 PRO A CA 1
ATOM 703 C C . PRO A 1 88 ? -2.654 -12.115 7.311 1.00 98.56 88 PRO A C 1
ATOM 705 O O . PRO A 1 88 ? -2.207 -12.767 8.254 1.00 98.56 88 PRO A O 1
ATOM 708 N N . THR A 1 89 ? -3.119 -10.876 7.464 1.00 98.62 89 THR A N 1
ATOM 709 C CA . THR A 1 89 ? -3.191 -10.196 8.765 1.00 98.62 89 THR A CA 1
ATOM 710 C C . THR A 1 89 ? -4.619 -10.204 9.291 1.00 98.62 89 THR A C 1
ATOM 712 O O . THR A 1 89 ? -5.536 -9.772 8.590 1.00 98.62 89 THR A O 1
ATOM 715 N N . ILE A 1 90 ? -4.779 -10.668 10.533 1.00 98.56 90 ILE A N 1
ATOM 716 C CA . ILE A 1 90 ? -6.024 -10.632 11.308 1.00 98.56 90 ILE A CA 1
ATOM 717 C C . ILE A 1 90 ? -5.713 -9.969 12.653 1.00 98.56 90 ILE A C 1
ATOM 719 O O . ILE A 1 90 ? -4.815 -10.415 13.373 1.00 98.56 90 ILE A O 1
ATOM 723 N N . GLN A 1 91 ? -6.426 -8.899 12.993 1.00 97.50 91 GLN A N 1
ATOM 724 C CA . GLN A 1 91 ? -6.293 -8.211 14.277 1.00 97.50 91 GLN A CA 1
ATOM 725 C C . GLN A 1 91 ? -7.210 -8.852 15.330 1.00 97.50 91 GLN A C 1
ATOM 727 O O . GLN A 1 91 ? -8.291 -9.353 15.003 1.00 97.50 91 GLN A O 1
ATOM 732 N N . PRO A 1 92 ? -6.843 -8.800 16.624 1.00 98.19 92 PRO A N 1
ATOM 733 C CA . PRO A 1 92 ? -7.799 -9.070 17.688 1.00 98.19 92 PRO A CA 1
ATOM 734 C C . PRO A 1 92 ? -9.074 -8.234 17.495 1.00 98.19 92 PRO A C 1
ATOM 736 O O . PRO A 1 92 ? -9.012 -7.104 17.017 1.00 98.19 92 PRO A O 1
ATOM 739 N N . TYR A 1 93 ? -10.220 -8.787 17.901 1.00 98.25 93 TYR A N 1
ATOM 740 C CA . TYR A 1 93 ? -11.558 -8.177 17.801 1.00 98.25 93 TYR A CA 1
ATOM 741 C C . TYR A 1 93 ? -12.205 -8.155 16.406 1.00 98.25 93 TYR A C 1
ATOM 743 O O . TYR A 1 93 ? -13.401 -7.855 16.318 1.00 98.25 93 TYR A O 1
ATOM 751 N N . GLU A 1 94 ? -11.489 -8.513 15.336 1.00 98.56 94 GLU A N 1
ATOM 752 C CA . GLU A 1 94 ? -12.091 -8.652 14.007 1.00 98.56 94 GLU A CA 1
ATOM 753 C C . GLU A 1 94 ? -13.113 -9.800 13.950 1.00 98.56 94 GLU A C 1
ATOM 755 O O . GLU A 1 94 ? -12.969 -10.848 14.582 1.00 98.56 94 GLU A O 1
ATOM 760 N N . LYS A 1 95 ? -14.171 -9.581 13.164 1.00 98.06 95 LYS A N 1
ATOM 761 C CA . LYS A 1 95 ? -15.135 -10.618 12.753 1.00 98.06 95 LYS A CA 1
ATOM 762 C C . LYS A 1 95 ? -15.120 -10.779 11.242 1.00 98.06 95 LYS A C 1
ATOM 764 O O . LYS A 1 95 ? -15.005 -11.884 10.730 1.00 98.06 95 LYS A O 1
ATOM 769 N N . LEU A 1 96 ? -15.242 -9.650 10.547 1.00 98.44 96 LEU A N 1
ATOM 770 C CA . LEU A 1 96 ? -14.889 -9.546 9.142 1.00 98.44 96 LEU A CA 1
ATOM 771 C C . LEU A 1 96 ? -13.384 -9.311 9.087 1.00 98.44 96 LEU A C 1
ATOM 773 O O . LEU A 1 96 ? -12.892 -8.412 9.763 1.00 98.44 96 LEU A O 1
ATOM 777 N N . VAL A 1 97 ? -12.694 -10.164 8.342 1.00 98.50 97 VAL A N 1
ATOM 778 C CA . VAL A 1 97 ? -11.234 -10.172 8.217 1.00 98.50 97 VAL A CA 1
ATOM 779 C C . VAL A 1 97 ? -10.837 -9.803 6.788 1.00 98.50 97 VAL A C 1
ATOM 781 O O . VAL A 1 97 ? -11.692 -9.463 5.970 1.00 98.50 97 VAL A O 1
ATOM 784 N N . MET A 1 98 ? -9.553 -9.983 6.477 1.00 98.62 98 MET A N 1
ATOM 785 C CA . MET A 1 98 ? -8.893 -9.629 5.220 1.00 98.62 98 MET A CA 1
ATOM 786 C C . MET A 1 98 ? -8.545 -8.149 5.122 1.00 98.62 98 MET A C 1
ATOM 788 O O . MET A 1 98 ? -9.213 -7.270 5.651 1.00 98.62 98 MET A O 1
ATOM 792 N N . ASN A 1 99 ? -7.468 -7.894 4.390 1.00 98.44 99 ASN A N 1
ATOM 793 C CA . ASN A 1 99 ? -6.914 -6.579 4.128 1.00 98.44 99 ASN A CA 1
ATOM 794 C C . ASN A 1 99 ? -6.330 -6.586 2.709 1.00 98.44 99 ASN A C 1
ATOM 796 O O . ASN A 1 99 ? -6.077 -7.651 2.141 1.00 98.44 99 ASN A O 1
ATOM 800 N N . LYS A 1 100 ? -6.105 -5.405 2.119 1.00 98.50 100 LYS A N 1
ATOM 801 C CA . LYS A 1 100 ? -5.462 -5.312 0.794 1.00 98.50 100 LYS A CA 1
ATOM 802 C C . LYS A 1 100 ? -4.053 -5.907 0.790 1.00 98.50 100 LYS A C 1
ATOM 804 O O . LYS A 1 100 ? -3.646 -6.441 -0.235 1.00 98.50 100 LYS A O 1
ATOM 809 N N . THR A 1 101 ? -3.331 -5.749 1.897 1.00 98.56 101 THR A N 1
ATOM 810 C CA . THR A 1 101 ? -1.984 -6.284 2.129 1.00 98.56 101 THR A CA 1
ATOM 811 C C . THR A 1 101 ? -1.881 -6.782 3.567 1.00 98.56 101 THR A C 1
ATOM 813 O O . THR A 1 101 ? -2.875 -6.790 4.295 1.00 98.56 101 THR A O 1
ATOM 816 N N . LYS A 1 102 ? -0.679 -7.146 4.020 1.00 98.44 102 LYS A N 1
ATOM 817 C CA . LYS A 1 102 ? -0.423 -7.419 5.440 1.00 98.44 102 LYS A CA 1
ATOM 818 C C . LYS A 1 102 ? -0.626 -6.203 6.353 1.00 98.44 102 LYS A C 1
ATOM 820 O O . LYS A 1 102 ? -0.709 -6.358 7.571 1.00 98.44 102 LYS A O 1
ATOM 825 N N . ASN A 1 103 ? -0.695 -4.992 5.801 1.00 98.56 103 ASN A N 1
ATOM 826 C CA . ASN A 1 103 ? -0.957 -3.764 6.542 1.00 98.56 103 ASN A CA 1
ATOM 827 C C . ASN A 1 103 ? -2.444 -3.382 6.460 1.00 98.56 103 ASN A C 1
ATOM 829 O O . ASN A 1 103 ? -3.076 -3.486 5.412 1.00 98.56 103 ASN A O 1
ATOM 833 N N . ILE A 1 104 ? -2.986 -2.847 7.556 1.00 98.25 104 ILE A N 1
ATOM 834 C CA . ILE A 1 104 ? -4.409 -2.473 7.660 1.00 98.25 104 ILE A CA 1
ATOM 835 C C . ILE A 1 104 ? -4.774 -1.319 6.715 1.00 98.25 104 ILE A C 1
ATOM 837 O O . ILE A 1 104 ? -5.743 -1.390 5.967 1.00 98.25 104 ILE A O 1
ATOM 841 N N . ARG A 1 105 ? -3.965 -0.248 6.686 1.00 98.38 105 ARG A N 1
ATOM 842 C CA . ARG A 1 105 ? -4.086 0.847 5.702 1.00 98.38 105 ARG A CA 1
ATOM 843 C C . ARG A 1 105 ? -3.101 0.644 4.547 1.00 98.38 105 ARG A C 1
ATOM 845 O O . ARG A 1 105 ? -2.351 1.556 4.195 1.00 98.38 105 ARG A O 1
ATOM 852 N N . GLY A 1 106 ? -3.084 -0.582 4.026 1.00 98.25 106 GLY A N 1
ATOM 853 C CA . GLY A 1 106 ? -2.133 -1.071 3.034 1.00 98.25 106 GLY A CA 1
ATOM 854 C C . GLY A 1 106 ? -2.453 -0.666 1.593 1.00 98.25 106 GLY A C 1
ATOM 855 O O . GLY A 1 106 ? -3.592 -0.762 1.122 1.00 98.25 106 GLY A O 1
ATOM 856 N N . GLY A 1 107 ? -1.416 -0.260 0.872 1.00 97.75 107 GLY A N 1
ATOM 857 C CA . GLY A 1 107 ? -1.371 -0.124 -0.579 1.00 97.75 107 GLY A CA 1
ATOM 858 C C . GLY A 1 107 ? -0.115 -0.788 -1.136 1.00 97.75 107 GLY A C 1
ATOM 859 O O . GLY A 1 107 ? 0.750 -1.229 -0.390 1.00 97.75 107 GLY A O 1
ATOM 860 N N . PHE A 1 108 ? -0.016 -0.870 -2.456 1.00 98.00 108 PHE A N 1
ATOM 861 C CA . PHE A 1 108 ? 1.180 -1.360 -3.132 1.00 98.00 108 PHE A CA 1
ATOM 862 C C . PHE A 1 108 ? 1.236 -0.806 -4.562 1.00 98.00 108 PHE A C 1
ATOM 864 O O . PHE A 1 108 ? 0.180 -0.492 -5.124 1.00 98.00 108 PHE A O 1
ATOM 871 N N . PRO A 1 109 ? 2.433 -0.635 -5.145 1.00 97.25 109 PRO A N 1
ATOM 872 C CA . PRO A 1 109 ? 2.594 -0.123 -6.502 1.00 97.25 109 PRO A CA 1
ATOM 873 C C . PRO A 1 109 ? 2.215 -1.157 -7.569 1.00 97.25 109 PRO A C 1
ATOM 875 O O . PRO A 1 109 ? 2.298 -2.364 -7.357 1.00 97.25 109 PRO A O 1
ATOM 878 N N . PHE A 1 110 ? 1.856 -0.668 -8.755 1.00 97.81 110 PHE A N 1
ATOM 879 C CA . PHE A 1 110 ? 1.534 -1.483 -9.930 1.00 97.81 110 PHE A CA 1
ATOM 880 C C . PHE A 1 110 ? 2.467 -1.092 -11.083 1.00 97.81 110 PHE A C 1
ATOM 882 O O . PHE A 1 110 ? 2.019 -0.428 -12.019 1.00 97.81 110 PHE A O 1
ATOM 889 N N . PRO A 1 111 ? 3.765 -1.454 -11.035 1.00 96.56 111 PRO A N 1
ATOM 890 C CA . PRO A 1 111 ? 4.739 -0.985 -12.022 1.00 96.56 111 PRO A CA 1
ATOM 891 C C . PRO A 1 111 ? 4.439 -1.439 -13.458 1.00 96.56 111 PRO A C 1
ATOM 893 O O . PRO A 1 111 ? 4.873 -0.793 -14.403 1.00 96.56 111 PRO A O 1
ATOM 896 N N . TRP A 1 112 ? 3.649 -2.503 -13.628 1.00 97.12 112 TRP A N 1
ATOM 897 C CA . TRP A 1 112 ? 3.133 -2.938 -14.928 1.00 97.12 112 TRP A CA 1
ATOM 898 C C . TRP A 1 112 ? 2.067 -2.019 -15.523 1.00 97.12 112 TRP A C 1
ATOM 900 O O . TRP A 1 112 ? 1.853 -2.044 -16.730 1.00 97.12 112 TRP A O 1
ATOM 910 N N . THR A 1 113 ? 1.391 -1.222 -14.695 1.00 95.69 113 THR A N 1
ATOM 911 C CA . THR A 1 113 ? 0.436 -0.210 -15.151 1.00 95.69 113 THR A CA 1
ATOM 912 C C . THR A 1 113 ? 1.146 1.116 -15.363 1.00 95.69 113 THR A C 1
ATOM 914 O O . THR A 1 113 ? 1.067 1.687 -16.434 1.00 95.69 113 THR A O 1
ATOM 917 N N . THR A 1 114 ? 1.829 1.627 -14.341 1.00 91.31 114 THR A N 1
ATOM 918 C CA . THR A 1 114 ? 2.629 2.851 -14.444 1.00 91.31 114 THR A CA 1
ATOM 919 C C . THR A 1 114 ? 3.588 2.934 -13.268 1.00 91.31 114 THR A C 1
ATOM 921 O O . THR A 1 114 ? 3.299 2.431 -12.176 1.00 91.31 114 THR A O 1
ATOM 924 N N . ALA A 1 115 ? 4.738 3.563 -13.488 1.00 89.88 115 ALA A N 1
ATOM 925 C CA . ALA A 1 115 ? 5.789 3.641 -12.485 1.00 89.88 115 ALA A CA 1
ATOM 926 C C . ALA A 1 115 ? 6.545 4.978 -12.445 1.00 89.88 115 ALA A C 1
ATOM 928 O O . ALA A 1 115 ? 7.411 5.172 -11.593 1.00 89.88 115 ALA A O 1
ATOM 929 N N . SER A 1 116 ? 6.222 5.917 -13.340 1.00 85.50 116 SER A N 1
ATOM 930 C CA . SER A 1 116 ? 6.960 7.179 -13.498 1.00 85.50 116 SER A CA 1
ATOM 931 C C . SER A 1 116 ? 6.990 8.023 -12.220 1.00 85.50 116 SER A C 1
ATOM 933 O O . SER A 1 116 ? 8.024 8.596 -11.895 1.00 85.50 116 SER A O 1
ATOM 935 N N . PHE A 1 117 ? 5.892 8.038 -11.462 1.00 83.88 117 PHE A N 1
ATOM 936 C CA . PHE A 1 117 ? 5.736 8.871 -10.267 1.00 83.88 117 PHE A CA 1
ATOM 937 C C . PHE A 1 117 ? 6.486 8.362 -9.021 1.00 83.88 117 PHE A C 1
ATOM 939 O O . PHE A 1 117 ? 6.528 9.059 -8.011 1.00 83.88 117 PHE A O 1
ATOM 946 N N . PHE A 1 118 ? 7.073 7.158 -9.058 1.00 83.50 118 PHE A N 1
ATOM 947 C CA . PHE A 1 118 ? 7.828 6.616 -7.917 1.00 83.50 118 PHE A CA 1
ATOM 948 C C . PHE A 1 118 ? 9.165 5.972 -8.281 1.00 83.50 118 PHE A C 1
ATOM 950 O O . PHE A 1 118 ? 10.050 5.937 -7.430 1.00 83.50 118 PHE A O 1
ATOM 957 N N . ASN A 1 119 ? 9.360 5.479 -9.508 1.00 80.12 119 ASN A N 1
ATOM 958 C CA . ASN A 1 119 ? 10.605 4.798 -9.872 1.00 80.12 119 ASN A CA 1
ATOM 959 C C . ASN A 1 119 ? 11.815 5.721 -9.775 1.00 80.12 119 ASN A C 1
ATOM 961 O O . ASN A 1 119 ? 12.801 5.345 -9.153 1.00 80.12 119 ASN A O 1
ATOM 965 N N . ALA A 1 120 ? 11.726 6.930 -10.331 1.00 77.12 120 ALA A N 1
ATOM 966 C CA . ALA A 1 120 ? 12.847 7.864 -10.313 1.00 77.12 120 ALA A CA 1
ATOM 967 C C . ALA A 1 120 ? 13.165 8.336 -8.880 1.00 77.12 120 ALA A C 1
ATOM 969 O O . ALA A 1 120 ? 14.328 8.439 -8.506 1.00 77.12 120 ALA A O 1
ATOM 970 N N . GLN A 1 121 ? 12.142 8.514 -8.035 1.00 81.12 121 GLN A N 1
ATOM 971 C CA . GLN A 1 121 ? 12.328 8.769 -6.603 1.00 81.12 121 GLN A CA 1
ATOM 972 C C . GLN A 1 121 ? 13.031 7.589 -5.904 1.00 81.12 121 GLN A C 1
ATOM 974 O O . GLN A 1 121 ? 13.969 7.791 -5.135 1.00 81.12 121 GLN A O 1
ATOM 979 N N . ALA A 1 122 ? 12.594 6.355 -6.169 1.00 77.44 122 ALA A N 1
ATOM 980 C CA . ALA A 1 122 ? 13.160 5.150 -5.568 1.00 77.44 122 ALA A CA 1
ATOM 981 C C . ALA A 1 122 ? 14.608 4.889 -6.020 1.00 77.44 122 ALA A C 1
ATOM 983 O O . ALA A 1 122 ? 15.439 4.468 -5.216 1.00 77.44 122 ALA A O 1
ATOM 984 N N . GLU A 1 123 ? 14.930 5.169 -7.283 1.00 81.50 123 GLU A N 1
A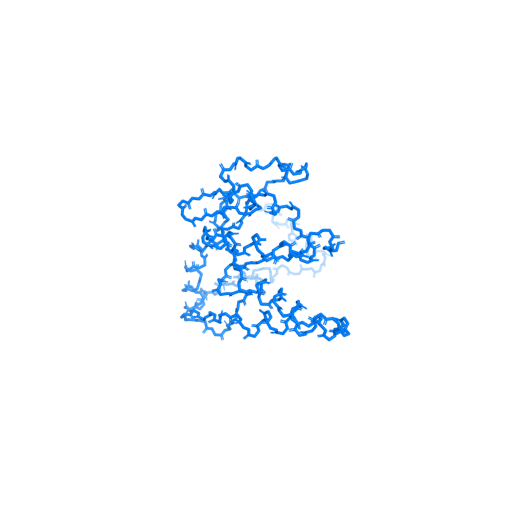TOM 985 C CA . GLU A 1 123 ? 16.290 5.078 -7.818 1.00 81.50 123 GLU A CA 1
ATOM 986 C C . GLU A 1 123 ? 17.209 6.156 -7.233 1.00 81.50 123 GLU A C 1
ATOM 988 O O . GLU A 1 123 ? 18.321 5.820 -6.827 1.00 81.50 123 GLU A O 1
ATOM 993 N N . SER A 1 124 ? 16.741 7.404 -7.087 1.00 81.69 124 SER A N 1
ATOM 994 C CA . SER A 1 124 ? 17.500 8.458 -6.396 1.00 81.69 124 SER A CA 1
ATOM 995 C C . SER A 1 124 ? 17.837 8.076 -4.955 1.00 81.69 124 SER A C 1
ATOM 997 O O . SER A 1 124 ? 18.969 8.263 -4.517 1.00 81.69 124 SER A O 1
ATOM 999 N N . LEU A 1 125 ? 16.890 7.463 -4.234 1.00 80.44 125 LEU A N 1
ATOM 1000 C CA . LEU A 1 125 ? 17.123 6.971 -2.873 1.00 80.44 125 LEU A CA 1
ATOM 1001 C C . LEU A 1 125 ? 18.178 5.858 -2.823 1.00 80.44 125 LEU A C 1
ATOM 1003 O O . LEU A 1 125 ? 19.006 5.851 -1.918 1.00 80.44 125 LEU A O 1
ATOM 1007 N N . MET A 1 126 ? 18.164 4.934 -3.789 1.00 81.81 126 MET A N 1
ATOM 1008 C CA . MET A 1 126 ? 19.186 3.885 -3.908 1.00 81.81 126 MET A CA 1
ATOM 1009 C C . MET A 1 126 ? 20.566 4.439 -4.277 1.00 81.81 126 MET A C 1
ATOM 1011 O O . MET A 1 126 ? 21.575 3.852 -3.896 1.00 81.81 126 MET A O 1
ATOM 1015 N N . ALA A 1 127 ? 20.605 5.529 -5.042 1.00 82.06 127 ALA A N 1
ATOM 1016 C CA . ALA A 1 127 ? 21.830 6.193 -5.473 1.00 82.06 127 ALA A CA 1
ATOM 1017 C C . ALA A 1 127 ? 22.326 7.264 -4.483 1.00 82.06 127 ALA A C 1
ATOM 1019 O O . ALA A 1 127 ? 23.351 7.883 -4.749 1.00 82.06 127 ALA A O 1
ATOM 1020 N N . GLU A 1 128 ? 21.619 7.476 -3.366 1.00 84.75 128 GLU A N 1
ATOM 1021 C CA . GLU A 1 128 ? 21.919 8.507 -2.359 1.00 84.75 128 GLU A CA 1
ATOM 1022 C C . GLU A 1 128 ? 22.025 9.926 -2.953 1.00 84.75 128 GLU A C 1
ATOM 1024 O O . GLU A 1 128 ? 22.828 10.748 -2.513 1.00 84.75 128 GLU A O 1
ATOM 1029 N N . VAL A 1 129 ? 21.194 10.220 -3.957 1.00 84.56 129 VAL A N 1
ATOM 1030 C CA . VAL A 1 129 ? 21.092 11.540 -4.598 1.00 84.56 129 VAL A CA 1
ATOM 1031 C C . VAL A 1 129 ? 19.736 12.182 -4.323 1.00 84.56 129 VAL A C 1
ATOM 1033 O O . VAL A 1 129 ? 18.780 11.516 -3.915 1.00 84.56 129 VAL A O 1
ATOM 1036 N N . ASP A 1 130 ? 19.640 13.485 -4.582 1.00 82.00 130 ASP A N 1
ATOM 1037 C CA . ASP A 1 130 ? 18.379 14.209 -4.469 1.00 82.00 130 ASP A CA 1
ATOM 1038 C C . ASP A 1 130 ? 17.295 13.585 -5.364 1.00 82.00 130 ASP A C 1
ATOM 1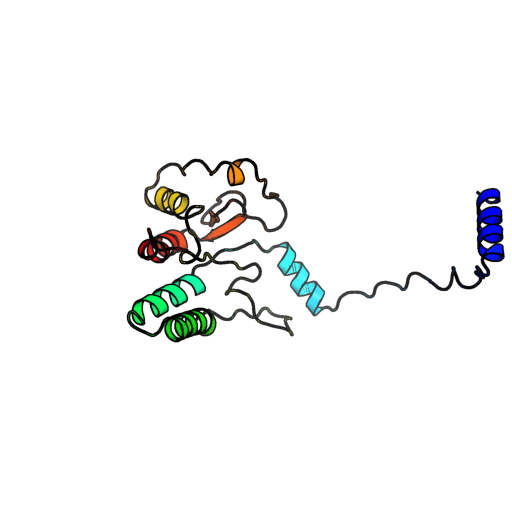040 O O . ASP A 1 130 ? 17.538 13.133 -6.491 1.00 82.00 130 ASP A O 1
ATOM 1044 N N . ALA A 1 131 ? 16.069 13.541 -4.837 1.00 83.19 131 ALA A N 1
ATOM 1045 C CA . ALA A 1 131 ? 14.917 13.088 -5.600 1.00 83.19 131 ALA A CA 1
ATOM 1046 C C . ALA A 1 131 ? 14.657 14.047 -6.778 1.00 83.19 131 ALA A C 1
ATOM 1048 O O . ALA A 1 131 ? 14.832 15.261 -6.633 1.00 83.19 131 ALA A O 1
ATOM 1049 N N . PRO A 1 132 ? 14.221 13.531 -7.938 1.00 82.81 132 PRO A N 1
ATOM 1050 C CA . PRO A 1 132 ? 13.864 14.376 -9.066 1.00 82.81 132 PRO A CA 1
ATOM 1051 C C . PRO A 1 132 ? 12.688 15.290 -8.709 1.00 82.81 132 PRO A C 1
ATOM 1053 O O . PRO A 1 132 ? 11.886 14.985 -7.823 1.00 82.81 132 PRO A O 1
ATOM 1056 N N . ALA A 1 133 ? 12.563 16.393 -9.445 1.00 87.06 133 ALA A N 1
ATOM 1057 C CA . ALA A 1 133 ? 11.380 17.235 -9.362 1.00 87.06 133 ALA A CA 1
ATOM 1058 C C . ALA A 1 133 ? 10.116 16.436 -9.730 1.00 87.06 133 ALA A C 1
ATOM 1060 O O . ALA A 1 133 ? 10.139 15.576 -10.614 1.00 87.06 133 ALA A O 1
ATOM 1061 N N . GLU A 1 134 ? 9.014 16.739 -9.046 1.00 86.50 134 GLU A N 1
ATOM 1062 C CA . GLU A 1 134 ? 7.705 16.161 -9.343 1.00 86.50 134 GLU A CA 1
ATOM 1063 C C . GLU A 1 134 ? 7.212 16.611 -10.727 1.00 86.50 134 GLU A C 1
ATOM 1065 O O . GLU A 1 134 ? 7.597 17.671 -11.227 1.00 86.50 134 GLU A O 1
ATOM 1070 N N . CYS A 1 135 ? 6.325 15.828 -11.349 1.00 87.75 135 CYS A N 1
ATOM 1071 C CA . CYS A 1 135 ? 5.619 16.318 -12.530 1.00 87.75 135 CYS A CA 1
ATOM 1072 C C . CYS A 1 135 ? 4.650 17.445 -12.137 1.00 87.75 135 CYS A C 1
ATOM 1074 O O . CYS A 1 135 ? 4.224 17.520 -10.986 1.00 87.75 135 CYS A O 1
ATOM 1076 N N . GLU A 1 136 ? 4.264 18.300 -13.087 1.00 89.56 136 GLU A N 1
ATOM 1077 C CA . GLU A 1 136 ? 3.464 19.501 -12.796 1.00 89.56 136 GLU A CA 1
ATOM 1078 C C . GLU A 1 136 ? 2.174 19.185 -12.024 1.00 89.56 136 GLU A C 1
ATOM 1080 O O . GLU A 1 136 ? 1.860 19.832 -11.029 1.00 89.56 136 GLU A O 1
ATOM 1085 N N . ALA A 1 137 ? 1.452 18.143 -12.449 1.00 88.25 137 ALA A N 1
ATOM 1086 C CA . ALA A 1 137 ? 0.208 17.726 -11.809 1.00 88.25 137 ALA A CA 1
ATOM 1087 C C . ALA A 1 137 ? 0.422 17.275 -10.357 1.00 88.25 137 ALA A C 1
ATOM 1089 O O . ALA A 1 137 ? -0.384 17.603 -9.482 1.00 88.25 137 ALA A O 1
ATOM 1090 N N . ASP A 1 138 ? 1.515 16.558 -10.092 1.00 89.62 138 ASP A N 1
ATOM 1091 C CA . ASP A 1 138 ? 1.872 16.146 -8.741 1.00 89.62 138 ASP A CA 1
ATOM 1092 C C . ASP A 1 138 ? 2.292 17.364 -7.918 1.00 89.62 138 ASP A C 1
ATOM 1094 O O . ASP A 1 138 ? 1.776 17.538 -6.817 1.00 89.62 138 ASP A O 1
ATOM 1098 N N . ALA A 1 139 ? 3.141 18.243 -8.454 1.00 89.12 139 ALA A N 1
ATOM 1099 C CA . ALA A 1 139 ? 3.668 19.421 -7.764 1.00 89.12 139 ALA A CA 1
ATOM 1100 C C . ALA A 1 139 ? 2.563 20.365 -7.258 1.00 89.12 139 ALA A C 1
ATOM 1102 O O . ALA A 1 139 ? 2.636 20.857 -6.130 1.00 89.12 139 ALA A O 1
ATOM 1103 N N . VAL A 1 140 ? 1.505 20.576 -8.051 1.00 91.94 140 VAL A N 1
ATOM 1104 C CA . VAL A 1 140 ? 0.357 21.418 -7.658 1.00 91.94 140 VAL A CA 1
ATOM 1105 C C . VAL A 1 140 ? -0.668 20.689 -6.780 1.00 91.94 140 VAL A C 1
ATOM 1107 O O . VAL A 1 140 ? -1.582 21.316 -6.240 1.00 91.94 140 VAL A O 1
ATOM 1110 N N . SER A 1 141 ? -0.530 19.371 -6.610 1.00 93.25 141 SER A N 1
ATOM 1111 C CA . SER A 1 141 ? -1.437 18.550 -5.807 1.00 93.25 141 SER A CA 1
ATOM 1112 C C . SER A 1 141 ? -0.972 18.436 -4.355 1.00 93.25 141 SER A C 1
ATOM 1114 O O . SER A 1 141 ? 0.159 18.043 -4.052 1.00 93.25 141 SER A O 1
ATOM 1116 N N . VAL A 1 142 ? -1.889 18.719 -3.426 1.00 95.12 142 VAL A N 1
ATOM 1117 C CA . VAL A 1 142 ? -1.613 18.691 -1.984 1.00 95.12 142 VAL A CA 1
ATOM 1118 C C . VAL A 1 142 ? -2.187 17.432 -1.345 1.00 95.12 142 VAL A C 1
ATOM 1120 O O . V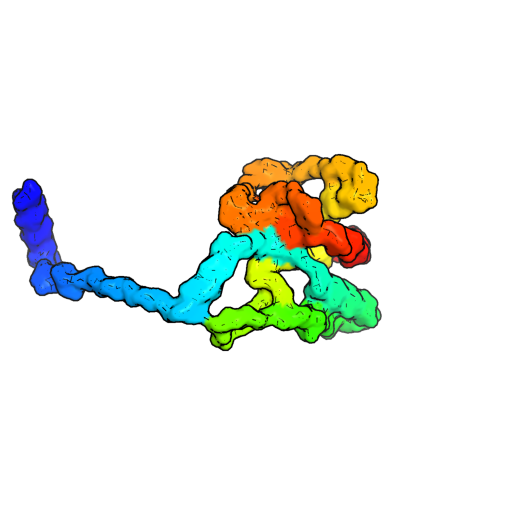AL A 1 142 ? -3.398 17.208 -1.333 1.00 95.12 142 VAL A O 1
ATOM 1123 N N . VAL A 1 143 ? -1.314 16.640 -0.725 1.00 95.81 143 VAL A N 1
ATOM 1124 C CA . VAL A 1 143 ? -1.720 15.566 0.185 1.00 95.81 143 VAL A CA 1
ATOM 1125 C C . VAL A 1 143 ? -1.812 16.139 1.597 1.00 95.81 143 VAL A C 1
ATOM 1127 O O . VAL A 1 143 ? -0.826 16.627 2.143 1.00 95.81 143 VAL A O 1
ATOM 1130 N N . GLY A 1 144 ? -2.994 16.064 2.217 1.00 95.31 144 GLY A N 1
ATOM 1131 C CA . GLY A 1 144 ? -3.169 16.499 3.605 1.00 95.31 144 GLY A CA 1
ATOM 1132 C C . GLY A 1 144 ? -2.215 15.759 4.552 1.00 95.31 144 GLY A C 1
ATOM 1133 O O . GLY A 1 144 ? -2.173 14.528 4.544 1.00 95.31 144 GLY A O 1
ATOM 1134 N N . ALA A 1 145 ? -1.471 16.499 5.376 1.00 95.62 145 ALA A N 1
ATOM 1135 C CA . ALA A 1 145 ? -0.424 15.957 6.252 1.00 95.62 145 ALA A CA 1
ATOM 1136 C C . ALA A 1 145 ? -0.939 15.353 7.576 1.00 95.62 145 ALA A C 1
ATOM 1138 O O . ALA A 1 145 ? -0.159 14.846 8.376 1.00 95.62 145 ALA A O 1
ATOM 1139 N N . GLY A 1 146 ? -2.250 15.422 7.825 1.00 94.56 146 GLY A N 1
ATOM 1140 C CA . GLY A 1 146 ? -2.873 14.940 9.057 1.00 94.56 146 GLY A CA 1
ATOM 1141 C C . GLY A 1 146 ? -3.209 13.443 9.066 1.00 94.56 146 GLY A C 1
ATOM 1142 O O . GLY A 1 146 ? -3.241 12.757 8.040 1.00 94.56 146 GLY A O 1
ATOM 1143 N N . GLY A 1 147 ? -3.530 12.946 10.262 1.00 96.62 147 GLY A N 1
ATOM 1144 C CA . GLY A 1 147 ? -3.995 11.579 10.486 1.00 96.62 147 GLY A CA 1
ATOM 1145 C C . GLY A 1 147 ? -2.936 10.521 10.160 1.00 96.62 147 GLY A C 1
ATOM 1146 O O . GLY A 1 147 ? -1.862 10.472 10.763 1.00 96.62 147 GLY A O 1
ATOM 1147 N N . GLY A 1 148 ? -3.270 9.635 9.221 1.00 97.75 148 GLY A N 1
ATOM 1148 C CA . GLY A 1 148 ? -2.434 8.490 8.858 1.00 97.75 148 GLY A CA 1
ATOM 1149 C C . GLY A 1 148 ? -1.503 8.718 7.668 1.00 97.75 148 GLY A C 1
ATOM 1150 O O . GLY A 1 148 ? -0.716 7.829 7.362 1.00 97.75 148 GLY A O 1
ATOM 1151 N N . ASN A 1 149 ? -1.592 9.847 6.961 1.00 98.38 149 ASN A N 1
ATOM 1152 C CA . ASN A 1 149 ? -0.759 10.063 5.778 1.00 98.38 149 ASN A CA 1
ATOM 1153 C C . ASN A 1 149 ? 0.719 10.212 6.174 1.00 98.38 149 ASN A C 1
ATOM 1155 O O . ASN A 1 149 ? 1.041 10.820 7.194 1.00 98.38 149 ASN A O 1
ATOM 1159 N N . VAL A 1 150 ? 1.608 9.670 5.344 1.00 97.94 150 VAL A N 1
ATOM 1160 C CA . VAL A 1 150 ? 3.057 9.847 5.457 1.00 97.94 150 VAL A CA 1
ATOM 1161 C C . VAL A 1 150 ? 3.481 10.762 4.319 1.00 97.94 150 VAL A C 1
ATOM 1163 O O . VAL A 1 150 ? 3.658 10.312 3.195 1.00 97.94 150 VAL A O 1
ATOM 1166 N N . THR A 1 151 ? 3.552 12.063 4.594 1.00 96.50 151 THR A N 1
ATOM 1167 C CA . THR A 1 151 ? 3.896 13.080 3.588 1.00 96.50 151 THR A CA 1
ATOM 1168 C C . THR A 1 151 ? 5.396 13.337 3.493 1.00 96.50 151 THR A C 1
ATOM 1170 O O . THR A 1 151 ? 5.869 13.806 2.462 1.00 96.50 151 THR A O 1
ATOM 1173 N N . GLN A 1 152 ? 6.159 12.978 4.526 1.00 95.06 152 GLN A N 1
ATOM 1174 C CA . GLN A 1 152 ? 7.610 13.141 4.604 1.00 95.06 152 GLN A CA 1
ATOM 1175 C C . GLN A 1 152 ? 8.250 11.862 5.140 1.00 95.06 152 GLN A C 1
ATOM 1177 O O . GLN A 1 152 ? 7.636 11.148 5.934 1.00 95.06 152 GLN A O 1
ATOM 1182 N N . SER A 1 153 ? 9.467 11.567 4.690 1.00 95.75 153 SER A N 1
ATOM 1183 C CA . SER A 1 153 ? 10.258 10.452 5.214 1.00 95.75 153 SER A CA 1
ATOM 1184 C C . SER A 1 153 ? 10.669 10.725 6.663 1.00 95.75 153 SER A C 1
ATOM 1186 O O . SER A 1 153 ? 10.975 11.863 7.019 1.00 95.75 153 SER A O 1
ATOM 1188 N N . TYR A 1 154 ? 10.685 9.693 7.503 1.00 96.69 154 TYR A N 1
ATOM 1189 C CA . TYR A 1 154 ? 11.093 9.788 8.904 1.00 96.69 154 TYR A CA 1
ATOM 1190 C C . TYR A 1 154 ? 11.646 8.448 9.398 1.00 96.69 154 TYR A C 1
ATOM 1192 O O . TYR A 1 154 ? 11.068 7.395 9.130 1.00 96.69 154 TYR A O 1
ATOM 1200 N N . GLY A 1 155 ? 12.751 8.478 10.149 1.00 96.50 155 GLY A N 1
ATOM 1201 C CA . GLY A 1 155 ? 13.422 7.260 10.617 1.00 96.50 155 GLY A CA 1
ATOM 1202 C C . GLY A 1 155 ? 13.687 6.278 9.468 1.00 96.50 155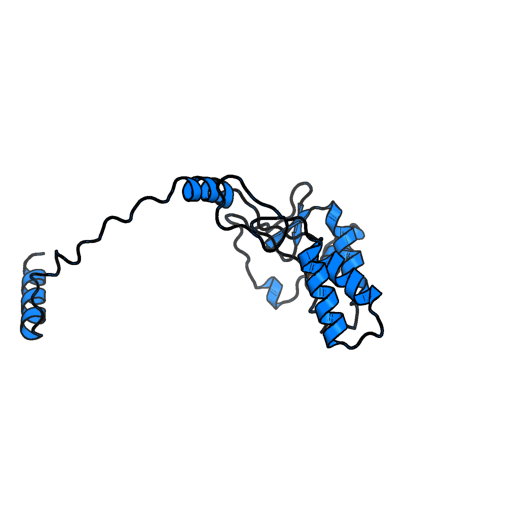 GLY A C 1
ATOM 1203 O O . GLY A 1 155 ? 14.249 6.656 8.445 1.00 96.50 155 GLY A O 1
ATOM 1204 N N . GLU A 1 156 ? 13.208 5.042 9.621 1.00 97.19 156 GLU A N 1
ATOM 1205 C CA . GLU A 1 156 ? 13.313 3.969 8.617 1.00 97.19 156 GLU A CA 1
ATOM 1206 C C . GLU A 1 156 ? 12.105 3.897 7.660 1.00 97.19 156 GLU A C 1
ATOM 1208 O O . GLU A 1 156 ? 11.823 2.853 7.070 1.00 97.19 156 GLU A O 1
ATOM 1213 N N . VAL A 1 157 ? 11.352 4.992 7.519 1.00 97.75 157 VAL A N 1
ATOM 1214 C CA . VAL A 1 157 ? 10.184 5.088 6.634 1.00 97.75 157 VAL A CA 1
ATOM 1215 C C . VAL A 1 157 ? 10.414 6.157 5.573 1.00 97.75 157 VAL A C 1
ATOM 1217 O O . VAL A 1 157 ? 10.705 7.314 5.876 1.00 97.75 157 VAL A O 1
ATOM 1220 N N . VAL A 1 158 ? 10.217 5.774 4.317 1.00 96.25 158 VAL A N 1
ATOM 1221 C CA . VAL A 1 158 ? 10.274 6.641 3.143 1.00 96.25 158 VAL A CA 1
ATOM 1222 C C . VAL A 1 158 ? 8.860 7.034 2.723 1.00 96.25 158 VAL A C 1
ATOM 1224 O O . VAL A 1 158 ? 7.987 6.176 2.588 1.00 96.25 158 VAL A O 1
ATOM 1227 N N . SER A 1 159 ? 8.636 8.328 2.487 1.00 96.25 159 SER A N 1
ATOM 1228 C CA . SER A 1 159 ? 7.397 8.835 1.884 1.00 96.25 159 SER A CA 1
ATOM 1229 C C . SER A 1 159 ? 7.410 8.628 0.368 1.00 96.25 159 SER A C 1
ATOM 1231 O O . SER A 1 159 ? 8.173 9.276 -0.352 1.00 96.25 159 SER A O 1
ATOM 1233 N N . ILE A 1 160 ? 6.545 7.740 -0.115 1.00 94.56 160 ILE A N 1
ATOM 1234 C CA . ILE A 1 160 ? 6.316 7.478 -1.537 1.00 94.56 160 ILE A CA 1
ATOM 1235 C C . ILE A 1 160 ? 5.057 8.224 -1.985 1.00 94.56 160 ILE A C 1
ATOM 1237 O O . ILE A 1 160 ? 4.005 8.148 -1.331 1.00 94.56 160 ILE A O 1
ATOM 1241 N N . ALA A 1 161 ? 5.167 8.949 -3.105 1.00 93.88 161 ALA A N 1
ATOM 1242 C CA . ALA A 1 161 ? 4.078 9.730 -3.702 1.00 93.88 161 ALA A CA 1
ATOM 1243 C C . ALA A 1 161 ? 3.380 10.670 -2.696 1.00 93.88 161 ALA A C 1
ATOM 1245 O O . ALA A 1 161 ? 2.152 10.791 -2.671 1.00 93.88 161 ALA A O 1
ATOM 1246 N N . LYS A 1 162 ? 4.173 11.271 -1.797 1.00 94.31 162 LYS A N 1
ATOM 1247 C CA . LYS A 1 162 ? 3.727 12.188 -0.732 1.00 94.31 162 LYS A CA 1
ATOM 1248 C C . LYS A 1 162 ? 2.659 11.624 0.216 1.00 94.31 162 LYS A C 1
ATOM 1250 O O . LYS A 1 162 ? 1.985 12.405 0.885 1.00 94.31 162 LYS A O 1
ATOM 1255 N N . LYS A 1 163 ? 2.438 10.306 0.273 1.00 96.94 163 LYS A N 1
ATOM 1256 C CA . LYS A 1 163 ? 1.308 9.739 1.036 1.00 96.94 163 LYS A CA 1
ATOM 1257 C C . LYS A 1 163 ? 1.608 8.432 1.749 1.00 96.94 163 LYS A C 1
ATOM 1259 O O . LYS A 1 163 ? 1.104 8.231 2.859 1.00 96.94 163 LYS A O 1
ATOM 1264 N N . PHE A 1 164 ? 2.309 7.521 1.086 1.00 98.19 164 PHE A N 1
ATOM 1265 C CA . PHE A 1 164 ? 2.498 6.160 1.568 1.00 98.19 164 PHE A CA 1
ATOM 1266 C C . PHE A 1 164 ? 3.841 6.044 2.271 1.00 98.19 164 PHE A C 1
ATOM 1268 O O . PHE A 1 164 ? 4.870 6.366 1.688 1.00 98.19 164 PHE A O 1
ATOM 1275 N N . GLY A 1 165 ? 3.839 5.542 3.502 1.00 98.31 165 GLY A N 1
ATOM 1276 C CA . GLY A 1 165 ? 5.070 5.139 4.164 1.00 98.31 165 GLY A CA 1
ATOM 1277 C C . GLY A 1 165 ? 5.492 3.765 3.664 1.00 98.31 165 GLY A C 1
ATOM 1278 O O . GLY A 1 165 ? 4.748 2.804 3.848 1.00 98.31 165 GLY A O 1
ATOM 1279 N N . MET A 1 166 ? 6.667 3.664 3.057 1.00 98.50 166 MET A N 1
ATOM 1280 C CA . MET A 1 166 ? 7.317 2.393 2.740 1.00 98.50 166 MET A CA 1
ATOM 1281 C C . MET A 1 166 ? 8.532 2.227 3.644 1.00 98.50 166 MET A C 1
ATOM 1283 O O . MET A 1 166 ? 9.246 3.194 3.906 1.00 98.50 166 MET A O 1
ATOM 1287 N N . ARG A 1 167 ? 8.766 1.019 4.155 1.00 98.19 167 ARG A N 1
ATOM 1288 C CA . ARG A 1 167 ? 9.955 0.770 4.973 1.00 98.19 167 ARG A CA 1
ATOM 1289 C C . ARG A 1 167 ? 11.213 0.850 4.104 1.00 98.19 167 ARG A C 1
ATOM 1291 O O . ARG A 1 167 ? 11.189 0.442 2.944 1.00 98.19 167 ARG A O 1
ATOM 1298 N N . LYS A 1 168 ? 12.304 1.396 4.641 1.00 96.19 168 LYS A N 1
ATOM 1299 C CA . LYS A 1 168 ? 13.536 1.659 3.878 1.00 96.19 168 LYS A CA 1
ATOM 1300 C C . LYS A 1 168 ? 14.106 0.389 3.234 1.00 96.19 168 LYS A C 1
ATOM 1302 O O . LYS A 1 168 ? 14.583 0.438 2.103 1.00 96.19 168 LYS A O 1
ATOM 1307 N N . GLU A 1 169 ? 13.998 -0.750 3.909 1.00 96.81 169 GLU A N 1
ATOM 1308 C CA . GLU A 1 169 ? 14.431 -2.058 3.407 1.00 96.81 169 GLU A CA 1
ATOM 1309 C C . GLU A 1 169 ? 13.630 -2.575 2.201 1.00 96.81 169 GLU A C 1
ATOM 1311 O O . GLU A 1 169 ? 14.129 -3.431 1.471 1.00 96.81 169 GLU A O 1
ATOM 1316 N N . ASP A 1 170 ? 12.430 -2.042 1.947 1.00 97.44 170 ASP A N 1
ATOM 1317 C CA . ASP A 1 170 ? 11.608 -2.417 0.792 1.00 97.44 170 ASP A CA 1
ATOM 1318 C C . ASP A 1 170 ? 11.959 -1.598 -0.466 1.00 97.44 170 ASP A C 1
ATOM 1320 O O . ASP A 1 170 ? 11.593 -1.991 -1.575 1.00 97.44 170 ASP A O 1
ATOM 1324 N N . ILE A 1 171 ? 12.721 -0.502 -0.345 1.00 96.38 171 ILE A N 1
ATOM 1325 C CA . ILE A 1 171 ? 13.111 0.347 -1.488 1.00 96.38 171 ILE A CA 1
ATOM 1326 C C . ILE A 1 171 ? 13.929 -0.419 -2.548 1.00 96.38 171 ILE A C 1
ATOM 1328 O O . ILE A 1 171 ? 13.595 -0.325 -3.734 1.00 96.38 171 ILE A O 1
ATOM 1332 N N . PRO A 1 172 ? 14.931 -1.253 -2.196 1.00 96.81 172 PRO A N 1
ATOM 1333 C CA . PRO A 1 172 ? 15.600 -2.101 -3.183 1.00 96.81 172 PRO A CA 1
ATOM 1334 C C . PRO A 1 172 ? 14.645 -3.087 -3.875 1.00 96.81 172 PRO A C 1
ATOM 1336 O O . PRO A 1 172 ? 14.808 -3.383 -5.063 1.00 96.81 172 PRO A O 1
ATOM 1339 N N . VAL A 1 173 ? 13.638 -3.595 -3.151 1.00 98.06 173 VAL A N 1
ATOM 1340 C CA . VAL A 1 173 ? 12.626 -4.512 -3.699 1.00 98.06 173 VAL A CA 1
ATOM 1341 C C . VAL A 1 173 ? 11.724 -3.774 -4.683 1.00 98.06 173 VAL A C 1
ATOM 1343 O O . VAL A 1 173 ? 11.452 -4.310 -5.759 1.00 98.06 173 VAL A O 1
ATOM 1346 N N . LEU A 1 174 ? 11.321 -2.541 -4.362 1.00 97.19 174 LEU A N 1
ATOM 1347 C CA . LEU A 1 174 ? 10.588 -1.645 -5.255 1.00 97.19 174 LEU A CA 1
ATOM 1348 C C . LEU A 1 174 ? 11.339 -1.448 -6.572 1.00 97.19 174 LEU A C 1
ATOM 1350 O O . LEU A 1 174 ? 10.819 -1.812 -7.627 1.00 97.19 174 LEU A O 1
ATOM 1354 N N . VAL A 1 175 ? 12.590 -0.982 -6.515 1.00 95.75 175 VAL A N 1
ATOM 1355 C CA . VAL A 1 175 ? 13.411 -0.740 -7.715 1.00 95.75 175 VAL A CA 1
ATOM 1356 C C . VAL A 1 175 ? 13.575 -2.018 -8.542 1.00 95.75 175 VAL A C 1
ATOM 1358 O O . VAL A 1 175 ? 13.381 -2.010 -9.760 1.00 95.75 175 VAL A O 1
ATOM 1361 N N . LYS A 1 176 ? 13.879 -3.151 -7.896 1.00 97.44 176 LYS A N 1
ATOM 1362 C CA . LYS A 1 176 ? 14.048 -4.436 -8.589 1.00 97.44 176 LYS A CA 1
ATOM 1363 C C . LYS A 1 176 ? 12.755 -4.938 -9.235 1.00 97.44 176 LYS A C 1
ATOM 1365 O O . LYS A 1 176 ? 12.812 -5.503 -10.324 1.00 97.44 176 LYS A O 1
ATOM 1370 N N . THR A 1 177 ? 11.614 -4.752 -8.577 1.00 97.88 177 THR A N 1
ATOM 1371 C CA . THR A 1 177 ? 10.298 -5.186 -9.075 1.00 97.88 177 THR A CA 1
ATOM 1372 C C . THR A 1 177 ? 9.821 -4.310 -10.229 1.00 97.88 177 THR A C 1
ATOM 1374 O O . THR A 1 177 ? 9.179 -4.810 -11.149 1.00 97.88 177 THR A O 1
ATOM 1377 N N . SER A 1 178 ? 10.167 -3.023 -10.212 1.00 96.81 178 SER A N 1
ATOM 1378 C CA . SER A 1 178 ? 9.795 -2.077 -11.260 1.00 96.81 178 SER A CA 1
ATOM 1379 C C . SER A 1 178 ? 10.640 -2.180 -12.525 1.00 96.81 178 SER A C 1
ATOM 1381 O O . SER A 1 178 ? 10.124 -1.955 -13.617 1.00 96.81 178 SER A O 1
ATOM 1383 N N . ARG A 1 179 ? 11.928 -2.526 -12.404 1.00 95.69 179 ARG A N 1
ATOM 1384 C CA . ARG A 1 179 ? 12.887 -2.501 -13.522 1.00 95.69 179 ARG A CA 1
ATOM 1385 C C . ARG A 1 179 ? 12.456 -3.292 -14.770 1.00 95.69 179 ARG A C 1
ATOM 1387 O O . ARG A 1 179 ? 12.629 -2.752 -15.859 1.00 95.69 179 ARG A O 1
ATOM 1394 N N . PRO A 1 180 ? 11.886 -4.511 -14.674 1.00 97.25 180 PRO A N 1
ATOM 1395 C CA . PRO A 1 180 ? 11.455 -5.262 -15.856 1.00 97.25 180 PRO A CA 1
ATOM 1396 C C . PRO A 1 180 ? 10.366 -4.571 -16.684 1.00 97.25 180 PRO A C 1
ATOM 1398 O O . PRO A 1 180 ? 10.167 -4.935 -17.835 1.00 97.25 180 PRO A O 1
ATOM 1401 N N . TRP A 1 181 ? 9.658 -3.594 -16.112 1.00 97.25 181 TRP A N 1
ATOM 1402 C CA . TRP A 1 181 ? 8.559 -2.884 -16.769 1.00 97.25 181 TRP A CA 1
ATOM 1403 C C . TRP A 1 181 ? 9.004 -1.621 -17.513 1.00 97.25 181 TRP A C 1
ATOM 1405 O O . TRP A 1 181 ? 8.180 -0.952 -18.135 1.00 97.25 181 TRP A O 1
ATOM 1415 N N . ALA A 1 182 ? 10.293 -1.276 -17.466 1.00 93.75 182 ALA A N 1
ATOM 1416 C CA . ALA A 1 182 ? 10.821 -0.109 -18.160 1.00 93.75 182 ALA A CA 1
ATOM 1417 C C . ALA A 1 182 ? 10.549 -0.195 -19.673 1.00 93.75 182 ALA A C 1
ATOM 1419 O O . ALA A 1 182 ? 10.967 -1.139 -20.339 1.00 93.75 182 ALA A O 1
ATOM 1420 N N . GLY A 1 183 ? 9.838 0.801 -20.208 1.00 95.06 183 GLY A N 1
ATOM 1421 C CA . GLY A 1 183 ? 9.483 0.884 -21.629 1.00 95.06 183 GLY A CA 1
ATOM 1422 C C . GLY A 1 183 ? 8.340 -0.034 -22.079 1.00 95.06 183 GLY A C 1
ATOM 1423 O O . GLY A 1 183 ? 8.016 -0.022 -23.263 1.00 95.06 183 GLY A O 1
ATOM 1424 N N . ILE A 1 184 ? 7.736 -0.810 -21.170 1.00 96.50 184 ILE A N 1
ATOM 1425 C CA . ILE A 1 184 ? 6.662 -1.767 -21.492 1.00 96.50 184 ILE A CA 1
ATOM 1426 C C . ILE A 1 184 ? 5.470 -1.738 -20.521 1.00 96.50 184 ILE A C 1
ATOM 1428 O O . ILE A 1 184 ? 4.541 -2.529 -20.683 1.00 96.50 184 ILE A O 1
ATOM 1432 N N . SER A 1 185 ? 5.493 -0.887 -19.488 1.00 96.31 185 SER A N 1
ATOM 1433 C CA . SER A 1 185 ? 4.277 -0.572 -18.728 1.00 96.31 185 SER A CA 1
ATOM 1434 C C . SER A 1 185 ? 3.206 -0.011 -19.673 1.00 96.31 185 SER A C 1
ATOM 1436 O O . SER A 1 185 ? 3.566 0.559 -20.703 1.00 96.31 185 SER A O 1
ATOM 1438 N N . VAL A 1 186 ? 1.923 -0.173 -19.323 1.00 95.19 186 VAL A N 1
ATOM 1439 C CA . VAL A 1 186 ? 0.776 0.381 -20.083 1.00 95.19 186 VAL A CA 1
ATOM 1440 C C . VAL A 1 186 ? 1.000 1.847 -20.458 1.00 95.19 186 VAL A C 1
ATOM 1442 O O . VAL A 1 186 ? 0.661 2.188 -21.612 1.00 95.19 186 VAL A O 1
#

Radius of gyration: 25.67 Å; chains: 1; bounding box: 74×53×45 Å

pLDDT: mean 90.68, std 12.54, range [46.84, 98.81]

Foldseek 3Di:
DVVVVVVVCVVCVVVVHHPVCVCVVPPDPDDDDDPLVVVVVVVQQVAAQAEFCQLLLQLLVQLVVQPPDDPVVSNVRSNVRSPVRADFADDPSDPDGGDPGNGNNYDYDDLLAPDPQFLQQLVCLVVVHDRDDGDPVLVPDDDDPDGRFQQQADDQWHHGSSGHTYGVVRSVVVNVSNVVCVPPRD

Secondary structure (DSSP, 8-state):
-HHHHHHHHHHHHHTT--GGGTTTS--PPPPPPPHHHHHHHHHHHHPPPEE-SHHHHHHHHHHHHTTTS-HHHHHHHHHHHHHHTSPPP--TT-SS---SSSSTTEE---TTT--HHHHHHHHHHHTTSPPPPPPHHHHTPPPP-STT---S-BTTEEEETTTEEEEGGGHHHHHHHHGGGTTT--

Sequence (186 aa):
MEANESKLQDILKQRGIAMGKVDMLAESDIPEAKESSKRLMETYYTLKVTADMEAPYWYNRTWWENEGEVTEVRRAKAMAACLAHMTPTIQPYEKLVMNKTKNIRGGFPFPWTTASFFNAQAESLMAEVDAPAECEADAVSVVGAGGGNVTQSYGEVVSIAKKFGMRKEDIPVLVKTSRPWAGISV